Protein AF-0000000087531293 (afdb_homodimer)

Solvent-accessible surface area (backbone atoms only — not comparable to full-atom values): 13840 Å² total; per-residue (Å²): 130,78,80,76,80,59,85,92,47,65,63,29,56,52,52,38,48,52,53,49,47,32,32,66,72,58,77,41,46,69,69,36,73,48,82,45,60,64,55,49,24,67,72,68,70,46,60,60,69,43,44,45,51,18,54,47,51,34,36,75,68,48,36,29,43,77,42,90,98,74,47,40,25,29,23,82,63,24,48,59,51,50,51,48,52,51,48,52,49,42,44,55,59,40,48,43,49,40,52,54,52,28,56,77,70,70,50,50,72,68,53,50,54,52,48,53,53,52,51,51,56,56,68,74,96,130,78,79,76,78,59,86,93,47,63,61,31,56,52,51,39,48,52,53,50,49,32,32,67,70,58,77,39,45,68,70,36,75,48,82,44,59,66,55,48,25,68,72,68,69,45,61,59,70,43,43,44,51,18,54,48,51,34,35,75,66,48,37,27,41,76,43,90,97,73,46,39,26,29,22,83,62,24,50,60,52,51,53,49,52,51,49,50,49,44,44,55,59,41,48,44,48,39,52,52,52,28,57,76,70,68,51,50,72,69,54,49,53,51,48,53,52,53,50,52,56,56,66,75,97

Nearest PDB structures (foldseek):
  2du9-assembly1_A  TM=9.333E-01  e=1.479E-11  Corynebacterium glutamicum ATCC 13032
  2ek5-assembly4_C  TM=8.519E-01  e=5.014E-11  Corynebacterium glutamicum ATCC 13032
  2ek5-assembly4_C-3  TM=8.519E-01  e=5.014E-11  Corynebacterium glutamicum ATCC 13032
  3tqn-assembly2_B  TM=8.592E-01  e=2.527E-09  Coxiella burnetii
  2ek5-assembly1_B  TM=7.870E-01  e=5.124E-09  Corynebacterium glutamicum ATCC 13032

Sequence (250 aa):
MRPTLDESKPIFQQITKMIEDDIVNGELKEGEQAPSSTQLVAYYKINPSTVLKGMNQLVDDQILYKKRGVGMFVADGARGKLLEARRQTFMEEYIGSMLQEAGRLGISTDDIYKMMEEMKRRGERMRPTLDESKPIFQQITKMIEDDIVNGELKEGEQAPSSTQLVAYYKINPSTVLKGMNQLVDDQILYKKRGVGMFVADGARGKLLEARRQTFMEEYIGSMLQEAGRLGISTDDIYKMMEEMKRRGER

Structure (mmCIF, N/CA/C/O backbone):
data_AF-0000000087531293-model_v1
#
loop_
_entity.id
_entity.type
_entity.pdbx_description
1 polymer 'GntR family transcriptional regulator'
#
loop_
_atom_site.group_PDB
_atom_site.id
_atom_site.type_symbol
_atom_site.label_atom_id
_atom_site.label_alt_id
_atom_site.label_comp_id
_atom_site.label_asym_id
_atom_site.label_entity_id
_atom_site.label_seq_id
_atom_site.pdbx_PDB_ins_code
_atom_site.Cartn_x
_atom_site.Cartn_y
_atom_site.Cartn_z
_atom_site.occupancy
_atom_site.B_iso_or_equiv
_atom_site.auth_seq_id
_atom_site.auth_comp_id
_atom_site.auth_asym_id
_atom_site.auth_atom_id
_atom_site.pdbx_PDB_model_num
ATOM 1 N N . MET A 1 1 ? 17.891 -25.234 -0.125 1 35.84 1 MET A N 1
ATOM 2 C CA . MET A 1 1 ? 17.344 -25 1.213 1 35.84 1 MET A CA 1
ATOM 3 C C . MET A 1 1 ? 15.828 -24.953 1.185 1 35.84 1 MET A C 1
ATOM 5 O O . MET A 1 1 ? 15.234 -24.391 0.258 1 35.84 1 MET A O 1
ATOM 9 N N . ARG A 1 2 ? 15.117 -25.906 1.905 1 50.38 2 ARG A N 1
ATOM 10 C CA . ARG A 1 2 ? 13.664 -26.078 1.9 1 50.38 2 ARG A CA 1
ATOM 11 C C . ARG A 1 2 ? 12.953 -24.781 2.266 1 50.38 2 ARG A C 1
ATOM 13 O O . ARG A 1 2 ? 13.375 -24.078 3.184 1 50.38 2 ARG A O 1
ATOM 20 N N . PRO A 1 3 ? 12.148 -24.25 1.436 1 60.81 3 PRO A N 1
ATOM 21 C CA . PRO A 1 3 ? 11.586 -22.984 1.873 1 60.81 3 PRO A CA 1
ATOM 22 C C . PRO A 1 3 ? 10.945 -23.062 3.256 1 60.81 3 PRO A C 1
ATOM 24 O O . PRO A 1 3 ? 10.289 -24.047 3.58 1 60.81 3 PRO A O 1
ATOM 27 N N . THR A 1 4 ? 11.539 -22.484 4.133 1 66.75 4 THR A N 1
ATOM 28 C CA . THR A 1 4 ? 10.992 -22.391 5.48 1 66.75 4 THR A CA 1
ATOM 29 C C . THR A 1 4 ? 9.594 -21.766 5.453 1 66.75 4 THR A C 1
ATOM 31 O O . THR A 1 4 ? 9.375 -20.75 4.797 1 66.75 4 THR A O 1
ATOM 34 N N . LEU A 1 5 ? 8.609 -22.656 5.836 1 74.5 5 LEU A N 1
ATOM 35 C CA . LEU A 1 5 ? 7.211 -22.234 5.867 1 74.5 5 LEU A CA 1
ATOM 36 C C . LEU A 1 5 ? 6.988 -21.141 6.91 1 74.5 5 LEU A C 1
ATOM 38 O O . LEU A 1 5 ? 7.645 -21.141 7.953 1 74.5 5 LEU A O 1
ATOM 42 N N . ASP A 1 6 ? 6.352 -20.188 6.551 1 75.81 6 ASP A N 1
ATOM 43 C CA . ASP A 1 6 ? 5.984 -19.062 7.402 1 75.81 6 ASP A CA 1
ATOM 44 C C . ASP A 1 6 ? 4.855 -19.438 8.359 1 75.81 6 ASP A C 1
ATOM 46 O O . ASP A 1 6 ? 3.75 -19.766 7.926 1 75.81 6 ASP A O 1
ATOM 50 N N . GLU A 1 7 ? 5.039 -19.438 9.516 1 76.62 7 GLU A N 1
ATOM 51 C CA . GLU A 1 7 ? 4.09 -19.859 10.547 1 76.62 7 GLU A CA 1
ATOM 52 C C . GLU A 1 7 ? 2.9 -18.906 10.625 1 76.62 7 GLU A C 1
ATOM 54 O O . GLU A 1 7 ? 1.861 -19.25 11.195 1 76.62 7 GLU A O 1
ATOM 59 N N . SER A 1 8 ? 2.998 -17.734 10.125 1 85.38 8 SER A N 1
ATOM 60 C CA . SER A 1 8 ? 1.931 -16.75 10.242 1 85.38 8 SER A CA 1
ATOM 61 C C . SER A 1 8 ? 0.854 -16.969 9.188 1 85.38 8 SER A C 1
ATOM 63 O O . SER A 1 8 ? -0.194 -16.328 9.219 1 85.38 8 SER A O 1
ATOM 65 N N . LYS A 1 9 ? 1.006 -18.016 8.305 1 88.44 9 LYS A N 1
ATOM 66 C CA . LYS A 1 9 ? 0.053 -18.312 7.234 1 88.44 9 LYS A CA 1
ATOM 67 C C . LYS A 1 9 ? -0.333 -19.781 7.23 1 88.44 9 LYS A C 1
ATOM 69 O O . LYS A 1 9 ? 0.482 -20.641 7.57 1 88.44 9 LYS A O 1
ATOM 74 N N . PRO A 1 10 ? -1.529 -20.016 6.848 1 93.75 10 PRO A N 1
ATOM 75 C CA . PRO A 1 10 ? -1.914 -21.422 6.73 1 93.75 10 PRO A CA 1
ATOM 76 C C . PRO A 1 10 ? -1.003 -22.203 5.789 1 93.75 10 PRO A C 1
ATOM 78 O O . PRO A 1 10 ? -0.673 -21.719 4.699 1 93.75 10 PRO A O 1
ATOM 81 N N . ILE A 1 11 ? -0.657 -23.266 6.195 1 92.56 11 ILE A N 1
ATOM 82 C CA . ILE A 1 11 ? 0.335 -24.078 5.496 1 92.56 11 ILE A CA 1
ATOM 83 C C . ILE A 1 11 ? -0.187 -24.453 4.113 1 92.56 11 ILE A C 1
ATOM 85 O O . ILE A 1 11 ? 0.57 -24.453 3.139 1 92.56 11 ILE A O 1
ATOM 89 N N . PHE A 1 12 ? -1.48 -24.828 4.02 1 95.06 12 PHE A N 1
ATOM 90 C CA . PHE A 1 12 ? -2.01 -25.219 2.721 1 95.06 12 PHE A CA 1
ATOM 91 C C . PHE A 1 12 ? -1.896 -24.078 1.718 1 95.06 12 PHE A C 1
ATOM 93 O O . PHE A 1 12 ? -1.694 -24.312 0.524 1 95.06 12 PHE A O 1
ATOM 100 N N . GLN A 1 13 ? -1.949 -22.906 2.215 1 95.94 13 GLN A N 1
ATOM 101 C CA . GLN A 1 13 ? -1.814 -21.75 1.33 1 95.94 13 GLN A CA 1
ATOM 102 C C . GLN A 1 13 ? -0.372 -21.578 0.86 1 95.94 13 GLN A C 1
ATOM 104 O O . GLN A 1 13 ? -0.127 -21.141 -0.265 1 95.94 13 GLN A O 1
ATOM 109 N N . GLN A 1 14 ? 0.479 -21.922 1.698 1 94.5 14 GLN A N 1
ATOM 110 C CA . GLN A 1 14 ? 1.888 -21.844 1.325 1 94.5 14 GLN A CA 1
ATOM 111 C C . GLN A 1 14 ? 2.223 -22.859 0.24 1 94.5 14 GLN A C 1
ATOM 113 O O . GLN A 1 14 ? 2.99 -22.578 -0.678 1 94.5 14 GLN A O 1
ATOM 118 N N . ILE A 1 15 ? 1.603 -23.969 0.314 1 93.5 15 ILE A N 1
ATOM 119 C CA . ILE A 1 15 ? 1.782 -25.016 -0.687 1 93.5 15 ILE A CA 1
ATOM 120 C C . ILE A 1 15 ? 1.241 -24.547 -2.033 1 93.5 15 ILE A C 1
ATOM 122 O O . ILE A 1 15 ? 1.916 -24.656 -3.059 1 93.5 15 ILE A O 1
ATOM 126 N N . THR A 1 16 ? 0.006 -24 -1.954 1 96.56 16 THR A N 1
ATOM 127 C CA . THR A 1 16 ? -0.587 -23.484 -3.186 1 96.56 16 THR A CA 1
ATOM 128 C C . THR A 1 16 ? 0.299 -22.406 -3.811 1 96.56 16 THR A C 1
ATOM 130 O O . THR A 1 16 ? 0.561 -22.438 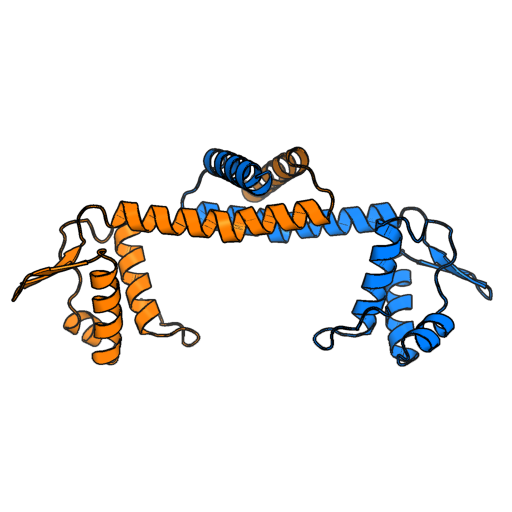-5.016 1 96.56 16 THR A O 1
ATOM 133 N N . LYS A 1 17 ? 0.792 -21.578 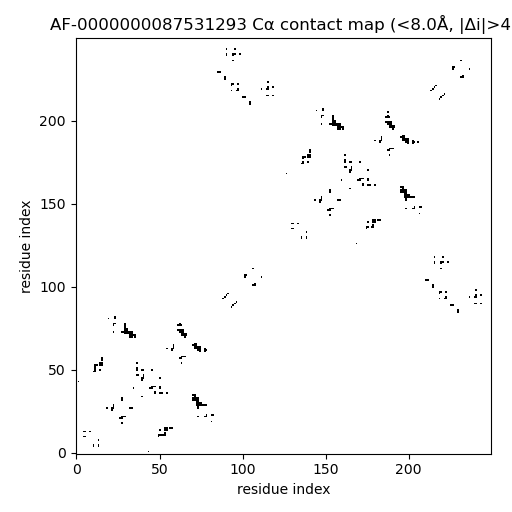-2.967 1 96.06 17 LYS A N 1
ATOM 134 C CA . LYS A 1 17 ? 1.613 -20.484 -3.459 1 96.06 17 LYS A CA 1
ATOM 135 C C . LYS A 1 17 ? 2.916 -20.984 -4.066 1 96.06 17 LYS A C 1
ATOM 137 O O . LYS A 1 17 ? 3.369 -20.484 -5.094 1 96.06 17 LYS A O 1
ATOM 142 N N . MET A 1 18 ? 3.502 -21.938 -3.475 1 94.31 18 MET A N 1
ATOM 143 C CA . MET A 1 18 ? 4.742 -22.516 -3.982 1 94.31 18 MET A CA 1
ATOM 144 C C . MET A 1 18 ? 4.543 -23.094 -5.383 1 94.31 18 MET A C 1
ATOM 146 O O . MET A 1 18 ? 5.336 -22.828 -6.285 1 94.31 18 MET A O 1
ATOM 150 N N . ILE A 1 19 ? 3.518 -23.797 -5.574 1 96.62 19 ILE A N 1
ATOM 151 C CA . ILE A 1 19 ? 3.23 -24.406 -6.863 1 96.62 19 ILE A CA 1
ATOM 152 C C . ILE A 1 19 ? 2.904 -23.328 -7.895 1 96.62 19 ILE A C 1
ATOM 154 O O . ILE A 1 19 ? 3.381 -23.375 -9.031 1 96.62 19 ILE A O 1
ATOM 158 N N . GLU A 1 20 ? 2.119 -22.375 -7.434 1 97.69 20 GLU A N 1
ATOM 159 C CA . GLU A 1 20 ? 1.807 -21.266 -8.32 1 97.69 20 GLU A CA 1
ATOM 160 C C . GLU A 1 20 ? 3.076 -20.547 -8.781 1 97.69 20 GLU A C 1
ATOM 162 O O . GLU A 1 20 ? 3.215 -20.234 -9.969 1 97.69 20 GLU A O 1
ATOM 167 N N . ASP A 1 21 ? 3.955 -20.344 -7.863 1 96.44 21 ASP A N 1
ATOM 168 C CA . ASP A 1 21 ? 5.207 -19.656 -8.18 1 96.44 21 ASP A CA 1
ATOM 169 C C . ASP A 1 21 ? 6.035 -20.469 -9.172 1 96.44 21 ASP A C 1
ATOM 171 O O . ASP A 1 21 ? 6.629 -19.906 -10.102 1 96.44 21 ASP A O 1
ATOM 175 N N . ASP A 1 22 ? 6.07 -21.734 -8.984 1 96.62 22 ASP A N 1
ATOM 176 C CA . ASP A 1 22 ? 6.805 -22.609 -9.906 1 96.62 22 ASP A CA 1
ATOM 177 C C . ASP A 1 22 ? 6.242 -22.516 -11.32 1 96.62 22 ASP A C 1
ATOM 179 O O . ASP A 1 22 ? 7 -22.516 -12.297 1 96.62 22 ASP A O 1
ATOM 183 N N . ILE A 1 23 ? 4.934 -22.406 -11.438 1 97.75 23 ILE A N 1
ATOM 184 C CA . ILE A 1 23 ? 4.277 -22.312 -12.734 1 97.75 23 ILE A CA 1
ATOM 185 C C . ILE A 1 23 ? 4.566 -20.969 -13.375 1 97.75 23 ILE A C 1
ATOM 187 O O . ILE A 1 23 ? 4.98 -20.891 -14.539 1 97.75 23 ILE A O 1
ATOM 191 N N . VAL A 1 24 ? 4.43 -19.922 -12.594 1 96.44 24 VAL A N 1
ATOM 192 C CA . VAL A 1 24 ? 4.605 -18.562 -13.102 1 96.44 24 VAL A CA 1
ATOM 193 C C . VAL A 1 24 ? 6.059 -18.359 -13.516 1 96.44 24 VAL A C 1
ATOM 195 O O . VAL A 1 24 ? 6.336 -17.719 -14.531 1 96.44 24 VAL A O 1
ATOM 198 N N . ASN A 1 25 ? 6.992 -18.953 -12.758 1 95.19 25 ASN A N 1
ATOM 199 C CA . ASN A 1 25 ? 8.414 -18.766 -13 1 95.19 25 ASN A CA 1
ATOM 200 C C . ASN A 1 25 ? 8.922 -19.719 -14.094 1 95.19 25 ASN A C 1
ATOM 202 O O . ASN A 1 25 ? 10.094 -19.641 -14.484 1 95.19 25 ASN A O 1
ATOM 206 N N . GLY A 1 26 ? 8.055 -20.531 -14.516 1 95.31 26 GLY A N 1
ATOM 207 C CA . GLY A 1 26 ? 8.414 -21.406 -15.617 1 95.31 26 GLY A CA 1
ATOM 208 C C . GLY A 1 26 ? 9.125 -22.672 -15.172 1 95.31 26 GLY A C 1
ATOM 209 O O . GLY A 1 26 ? 9.602 -23.453 -16 1 95.31 26 GLY A O 1
ATOM 210 N N . GLU A 1 27 ? 9.281 -22.906 -13.898 1 96.5 27 GLU A N 1
ATOM 211 C CA . GLU A 1 27 ? 9.891 -24.109 -13.359 1 96.5 27 GLU A CA 1
ATOM 212 C C . GLU A 1 27 ? 8.969 -25.312 -13.523 1 96.5 27 GLU A C 1
ATOM 214 O O . GLU A 1 27 ? 9.438 -26.453 -13.594 1 96.5 27 GLU A O 1
ATOM 219 N N . LEU A 1 28 ? 7.73 -25.109 -13.531 1 97.69 28 LEU A N 1
ATOM 220 C CA . LEU A 1 28 ? 6.68 -26.078 -13.82 1 97.69 28 LEU A CA 1
ATOM 221 C C . LEU A 1 28 ? 5.816 -25.625 -14.984 1 97.69 28 LEU A C 1
ATOM 223 O O . LEU A 1 28 ? 5.062 -24.656 -14.867 1 97.69 28 LEU A O 1
ATOM 227 N N . LYS A 1 29 ? 5.879 -26.344 -16.047 1 98.19 29 LYS A N 1
ATOM 228 C CA . LYS A 1 29 ? 5.227 -25.891 -17.266 1 98.19 29 LYS A CA 1
ATOM 229 C C . LYS A 1 29 ? 3.852 -26.531 -17.438 1 98.19 29 LYS A C 1
ATOM 231 O O . LYS A 1 29 ? 3.582 -27.594 -16.844 1 98.19 29 LYS A O 1
ATOM 236 N N . GLU A 1 30 ? 3.029 -25.844 -18.203 1 98.12 30 GLU A N 1
ATOM 237 C CA . GLU A 1 30 ? 1.729 -26.422 -18.531 1 98.12 30 GLU A CA 1
ATOM 238 C C . GLU A 1 30 ? 1.878 -27.812 -19.141 1 98.12 30 GLU A C 1
ATOM 240 O O . GLU A 1 30 ? 2.777 -28.047 -19.953 1 98.12 30 GLU A O 1
ATOM 245 N N . GLY A 1 31 ? 1.065 -28.703 -18.688 1 97.69 31 GLY A N 1
ATOM 246 C CA . GLY A 1 31 ? 1.116 -30.078 -19.156 1 97.69 31 GLY A CA 1
ATOM 247 C C . GLY A 1 31 ? 2.07 -30.953 -18.375 1 97.69 31 GLY A C 1
ATOM 248 O O . GLY A 1 31 ? 2.02 -32.188 -18.469 1 97.69 31 GLY A O 1
ATOM 249 N N . GLU A 1 32 ? 2.992 -30.375 -17.562 1 98 32 GLU A N 1
ATOM 250 C CA . GLU A 1 32 ? 3.959 -31.125 -16.781 1 98 32 GLU A CA 1
ATOM 251 C C . GLU A 1 32 ? 3.326 -31.672 -15.5 1 98 32 GLU A C 1
ATOM 253 O O . GLU A 1 32 ? 2.379 -31.078 -14.977 1 98 32 GLU A O 1
ATOM 258 N N . GLN A 1 33 ? 3.924 -32.75 -15.07 1 97.5 33 GLN A N 1
ATOM 259 C CA . GLN A 1 33 ? 3.439 -33.344 -13.836 1 97.5 33 GLN A CA 1
ATOM 260 C C . GLN A 1 33 ? 3.93 -32.594 -12.617 1 97.5 33 GLN A C 1
ATOM 262 O O . GLN A 1 33 ? 5.125 -32.312 -12.484 1 97.5 33 GLN A O 1
ATOM 267 N N . ALA A 1 34 ? 3.043 -32.219 -11.766 1 97.12 34 ALA A N 1
ATOM 268 C CA . ALA A 1 34 ? 3.391 -31.562 -10.492 1 97.12 34 ALA A CA 1
ATOM 269 C C . ALA A 1 34 ? 3.824 -32.594 -9.461 1 97.12 34 ALA A C 1
ATOM 271 O O . ALA A 1 34 ? 3.518 -33.781 -9.602 1 97.12 34 ALA A O 1
ATOM 272 N N . PRO A 1 35 ? 4.559 -32.094 -8.461 1 94.31 35 PRO A N 1
ATOM 273 C CA . PRO A 1 35 ? 4.859 -33.062 -7.383 1 94.31 35 PRO A CA 1
ATOM 274 C C . PRO A 1 35 ? 3.602 -33.656 -6.754 1 94.31 35 PRO A C 1
ATOM 276 O O . PRO A 1 35 ? 2.592 -32.969 -6.609 1 94.31 35 PRO A O 1
ATOM 279 N N . SER A 1 36 ? 3.691 -34.906 -6.484 1 91.25 36 SER A N 1
ATOM 280 C CA . SER A 1 36 ? 2.557 -35.531 -5.84 1 91.25 36 SER A CA 1
ATOM 281 C C . SER A 1 36 ? 2.396 -35.062 -4.398 1 91.25 36 SER A C 1
ATOM 283 O O . SER A 1 36 ? 3.33 -34.531 -3.809 1 91.25 36 SER A O 1
ATOM 285 N N . SER A 1 37 ? 1.153 -35.25 -3.832 1 91.69 37 SER A N 1
ATOM 286 C CA . SER A 1 37 ? 0.937 -34.938 -2.42 1 91.69 37 SER A CA 1
ATOM 287 C C . SER A 1 37 ? 1.924 -35.719 -1.538 1 91.69 37 SER A C 1
ATOM 289 O O . SER A 1 37 ? 2.449 -35.156 -0.569 1 91.69 37 SER A O 1
ATOM 291 N N . THR A 1 38 ? 2.254 -36.938 -1.938 1 91.12 38 THR A N 1
ATOM 292 C CA . THR A 1 38 ? 3.168 -37.781 -1.168 1 91.12 38 THR A CA 1
ATOM 293 C C . THR A 1 38 ? 4.582 -37.188 -1.191 1 91.12 38 THR A C 1
ATOM 295 O O . THR A 1 38 ? 5.262 -37.156 -0.164 1 91.12 38 THR A O 1
ATOM 298 N N . GLN A 1 39 ? 5.023 -36.781 -2.285 1 92.62 39 GLN A N 1
ATOM 299 C CA . GLN A 1 39 ? 6.344 -36.156 -2.418 1 92.62 39 GLN A CA 1
ATOM 300 C C . GLN A 1 39 ? 6.457 -34.906 -1.572 1 92.62 39 GLN A C 1
ATOM 302 O O . GLN A 1 39 ? 7.477 -34.656 -0.92 1 92.62 39 GLN A O 1
ATOM 307 N N . LEU A 1 40 ? 5.414 -34.094 -1.588 1 92.19 40 LEU A N 1
ATOM 308 C CA . LEU A 1 40 ? 5.41 -32.844 -0.837 1 92.19 40 LEU A CA 1
ATOM 309 C C . LEU A 1 40 ? 5.395 -33.125 0.664 1 92.19 40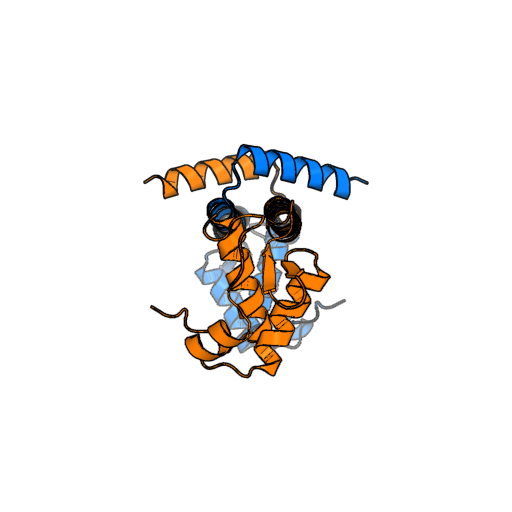 LEU A C 1
ATOM 311 O O . LEU A 1 40 ? 6.086 -32.438 1.427 1 92.19 40 LEU A O 1
ATOM 315 N N . VAL A 1 41 ? 4.594 -34.062 1.084 1 92.5 41 VAL A N 1
ATOM 316 C CA . VAL A 1 41 ? 4.539 -34.469 2.486 1 92.5 41 VAL A CA 1
ATOM 317 C C . VAL A 1 41 ? 5.926 -34.906 2.949 1 92.5 41 VAL A C 1
ATOM 319 O O . VAL A 1 41 ? 6.395 -34.5 4.012 1 92.5 41 VAL A O 1
ATOM 322 N N . ALA A 1 42 ? 6.598 -35.75 2.094 1 91.81 42 ALA A N 1
ATOM 323 C CA . ALA A 1 42 ? 7.914 -36.281 2.424 1 91.81 42 ALA A CA 1
ATOM 324 C C . ALA A 1 42 ? 8.961 -35.188 2.461 1 91.81 42 ALA A C 1
ATOM 326 O O . ALA A 1 42 ? 9.82 -35.156 3.352 1 91.81 42 ALA A O 1
ATOM 327 N N . TYR A 1 43 ? 8.828 -34.312 1.631 1 88 43 TYR A N 1
ATOM 328 C CA . TYR A 1 43 ? 9.852 -33.281 1.476 1 88 43 TYR A CA 1
ATOM 329 C C . TYR A 1 43 ? 9.711 -32.219 2.547 1 88 43 TYR A C 1
ATOM 331 O O . TYR A 1 43 ? 10.703 -31.781 3.143 1 88 43 TYR A O 1
ATOM 339 N N . TYR A 1 44 ? 8.484 -31.828 2.887 1 87.12 44 TYR A N 1
ATOM 340 C CA . TYR A 1 44 ? 8.289 -30.688 3.762 1 87.12 44 TYR A CA 1
ATOM 341 C C . TYR A 1 44 ? 7.844 -31.125 5.152 1 87.12 44 TYR A C 1
ATOM 343 O O . TYR A 1 44 ? 7.754 -30.312 6.07 1 87.12 44 TYR A O 1
ATOM 351 N N . LYS A 1 45 ? 7.59 -32.469 5.207 1 89 45 LYS A N 1
ATOM 352 C CA . LYS A 1 45 ? 7.148 -33 6.484 1 89 45 LYS A CA 1
ATOM 353 C C . LYS A 1 45 ? 5.895 -32.312 6.988 1 89 45 LYS A C 1
ATOM 355 O O . LYS A 1 45 ? 5.848 -31.859 8.141 1 89 45 LYS A O 1
ATOM 360 N N . ILE A 1 46 ? 4.965 -32.25 6.125 1 89.38 46 ILE A N 1
ATOM 361 C CA . ILE A 1 46 ? 3.689 -31.594 6.395 1 89.38 46 ILE A CA 1
ATOM 362 C C . ILE A 1 46 ? 2.59 -32.656 6.527 1 89.38 46 ILE A C 1
ATOM 364 O O . ILE A 1 46 ? 2.695 -33.75 5.965 1 89.38 46 ILE A O 1
ATOM 368 N N . ASN A 1 47 ? 1.547 -32.281 7.234 1 92.94 47 ASN A N 1
ATOM 369 C CA . ASN A 1 47 ? 0.374 -33.125 7.355 1 92.94 47 ASN A CA 1
ATOM 370 C C . ASN A 1 47 ? -0.258 -33.406 5.996 1 92.94 47 ASN A C 1
ATOM 372 O O . ASN A 1 47 ? -0.539 -32.5 5.23 1 92.94 47 ASN A O 1
ATOM 376 N N . PRO A 1 48 ? -0.442 -34.719 5.668 1 95.06 48 PRO A N 1
ATOM 377 C CA . PRO A 1 48 ? -0.987 -35.062 4.355 1 95.06 48 PRO A CA 1
ATOM 378 C C . PRO A 1 48 ? -2.314 -34.375 4.062 1 95.06 48 PRO A C 1
ATOM 380 O O . PRO A 1 48 ? -2.561 -33.969 2.924 1 95.06 48 PRO A O 1
ATOM 383 N N . SER A 1 49 ? -3.119 -34.25 5.066 1 96.25 49 SER A N 1
ATOM 384 C CA . SER A 1 49 ? -4.422 -33.625 4.852 1 96.25 49 SER A CA 1
ATOM 385 C C . SER A 1 49 ? -4.273 -32.156 4.422 1 96.25 49 SER A C 1
ATOM 387 O O . SER A 1 49 ? -5.074 -31.656 3.633 1 96.25 49 SER A O 1
ATOM 389 N N . THR A 1 50 ? -3.299 -31.453 4.965 1 95.31 50 THR A N 1
ATOM 390 C CA . THR A 1 50 ? -3.025 -30.062 4.637 1 95.31 50 THR A CA 1
ATOM 391 C C . THR A 1 50 ? -2.514 -29.938 3.205 1 95.31 50 THR A C 1
ATOM 393 O O . THR A 1 50 ? -2.922 -29.031 2.475 1 95.31 50 THR A O 1
ATOM 396 N N . VAL A 1 51 ? -1.65 -30.891 2.879 1 95.19 51 VAL A N 1
ATOM 397 C CA . VAL A 1 51 ? -1.109 -30.891 1.524 1 95.19 51 VAL A CA 1
ATOM 398 C C . VAL A 1 51 ? -2.232 -31.141 0.519 1 95.19 51 VAL A C 1
ATOM 400 O O . VAL A 1 51 ? -2.338 -30.422 -0.486 1 95.19 51 VAL A O 1
ATOM 403 N N . LEU A 1 52 ? -3.039 -32.062 0.833 1 95.31 52 LEU A N 1
ATOM 404 C CA . LEU A 1 52 ? -4.156 -32.406 -0.041 1 95.31 52 LEU A CA 1
ATOM 405 C C . LEU A 1 52 ? -5.098 -31.219 -0.213 1 95.31 52 LEU A C 1
ATOM 407 O O . LEU A 1 52 ? -5.602 -30.984 -1.312 1 95.31 52 LEU A O 1
ATOM 411 N N . LYS A 1 53 ? -5.332 -30.516 0.884 1 96.75 53 LYS A N 1
ATOM 412 C CA . LYS A 1 53 ? -6.168 -29.312 0.815 1 96.75 53 LYS A CA 1
ATOM 413 C C . LYS A 1 53 ? -5.617 -28.328 -0.199 1 96.75 53 LYS A C 1
ATOM 415 O O . LYS A 1 53 ? -6.363 -27.781 -1.016 1 96.75 53 LYS A O 1
ATOM 420 N N . GLY A 1 54 ? -4.332 -28.078 -0.182 1 97 54 GLY A N 1
ATOM 421 C CA . GLY A 1 54 ? -3.693 -27.172 -1.124 1 97 54 GLY A CA 1
ATOM 422 C C . GLY A 1 54 ? -3.768 -27.656 -2.559 1 97 54 GLY A C 1
ATOM 423 O O . GLY A 1 54 ? -4.078 -26.891 -3.467 1 97 54 GLY A O 1
ATOM 424 N N . MET A 1 55 ? -3.525 -28.922 -2.768 1 96.5 55 MET A N 1
ATOM 425 C CA . MET A 1 55 ? -3.566 -29.516 -4.102 1 96.5 55 MET A CA 1
ATOM 426 C C . MET A 1 55 ? -4.977 -29.469 -4.68 1 96.5 55 MET A C 1
ATOM 428 O O . MET A 1 55 ? -5.16 -29.125 -5.852 1 96.5 55 MET A O 1
ATOM 432 N N . ASN A 1 56 ? -5.922 -29.734 -3.834 1 96.75 56 ASN A N 1
ATOM 433 C CA . ASN A 1 56 ? -7.316 -29.703 -4.27 1 96.75 56 ASN A CA 1
ATOM 434 C C . ASN A 1 56 ? -7.754 -28.281 -4.637 1 96.75 56 ASN A C 1
ATOM 436 O O . ASN A 1 56 ? -8.523 -28.094 -5.582 1 96.75 56 ASN A O 1
ATOM 440 N N . GLN A 1 57 ? -7.309 -27.344 -3.848 1 97.81 57 GLN A N 1
ATOM 441 C CA . GLN A 1 57 ? -7.621 -25.969 -4.176 1 97.81 57 GLN A CA 1
ATOM 442 C C . GLN A 1 57 ? -7.113 -25.594 -5.57 1 97.81 57 GLN A C 1
ATOM 444 O O . GLN A 1 57 ? -7.805 -24.922 -6.332 1 97.81 57 GLN A O 1
ATOM 449 N N . LEU A 1 58 ? -5.941 -26.031 -5.941 1 98.31 58 LEU A N 1
ATOM 450 C CA . LEU A 1 58 ? -5.355 -25.766 -7.25 1 98.31 58 LEU A CA 1
ATOM 451 C C . LEU A 1 58 ? -6.16 -26.438 -8.359 1 98.31 58 LEU A C 1
ATOM 453 O O . LEU A 1 58 ? -6.289 -25.891 -9.453 1 98.31 58 LEU A O 1
ATOM 457 N N . VAL A 1 59 ? -6.691 -27.609 -8.062 1 97.62 59 VAL A N 1
ATOM 458 C CA . VAL A 1 59 ? -7.535 -28.312 -9.016 1 97.62 59 VAL A CA 1
ATOM 459 C C . VAL A 1 59 ? -8.852 -27.562 -9.195 1 97.62 59 VAL A C 1
ATOM 461 O O . VAL A 1 59 ? -9.297 -27.328 -10.32 1 97.62 59 VAL A O 1
ATOM 464 N N . ASP A 1 60 ? -9.453 -27.125 -8.055 1 97.69 60 ASP A N 1
ATOM 465 C CA . ASP A 1 60 ? -10.703 -26.375 -8.094 1 97.69 60 ASP A CA 1
ATOM 466 C C . ASP A 1 60 ? -10.539 -25.094 -8.898 1 97.69 60 ASP A C 1
ATOM 468 O O . ASP A 1 60 ? -11.461 -24.672 -9.602 1 97.69 60 ASP A O 1
ATOM 472 N N . ASP A 1 61 ? -9.367 -24.594 -8.82 1 97.62 61 ASP A N 1
ATOM 473 C CA . ASP A 1 61 ? -9.078 -23.328 -9.5 1 97.62 61 ASP A CA 1
ATOM 474 C C . ASP A 1 61 ? -8.656 -23.578 -10.953 1 97.62 61 ASP A C 1
ATOM 476 O O . ASP A 1 61 ? -8.328 -22.625 -11.672 1 97.62 61 ASP A O 1
ATOM 480 N N . GLN A 1 62 ? -8.555 -24.781 -11.312 1 98.06 62 GLN A N 1
ATOM 481 C CA . GLN A 1 62 ? -8.219 -25.203 -12.664 1 98.06 62 GLN A CA 1
ATOM 482 C C . GLN A 1 62 ? -6.777 -24.844 -13.008 1 98.06 62 GLN A C 1
ATOM 484 O O . GLN A 1 62 ? -6.477 -24.484 -14.148 1 98.06 62 GLN A O 1
ATOM 489 N N . ILE A 1 63 ? -5.953 -24.859 -12.023 1 98.69 63 ILE A N 1
ATOM 490 C CA . ILE A 1 63 ? -4.516 -24.672 -12.18 1 98.69 63 ILE A CA 1
ATOM 491 C C . ILE A 1 63 ? -3.844 -26.031 -12.391 1 98.69 63 ILE A C 1
ATOM 493 O O . ILE A 1 63 ? -2.93 -26.156 -13.203 1 98.69 63 ILE A O 1
ATOM 497 N N . LEU A 1 64 ? -4.332 -26.969 -11.641 1 98.56 64 LEU A N 1
ATOM 498 C CA . LEU A 1 64 ? -3.959 -28.359 -11.828 1 98.56 64 LEU A CA 1
ATOM 499 C C . LEU A 1 64 ? -5.16 -29.188 -12.266 1 98.56 64 LEU A C 1
ATOM 501 O O . LEU A 1 64 ? -6.305 -28.75 -12.156 1 98.56 64 LEU A O 1
ATOM 505 N N . TYR A 1 65 ? -4.879 -30.328 -12.805 1 98.06 65 TYR A N 1
ATOM 506 C CA . TYR A 1 65 ? -5.898 -31.359 -13.023 1 98.06 65 TYR A CA 1
ATOM 507 C C . TYR A 1 65 ? -5.355 -32.75 -12.703 1 98.06 65 TYR A C 1
ATOM 509 O O . TYR A 1 65 ? -4.145 -32.969 -12.781 1 98.06 65 TYR A O 1
ATOM 517 N N . LYS A 1 66 ? -6.262 -33.562 -12.383 1 95.38 66 LYS A N 1
ATOM 518 C CA . LYS A 1 66 ? -5.887 -34.906 -11.969 1 95.38 66 LYS A CA 1
ATOM 519 C C . LYS A 1 66 ? -6.031 -35.875 -13.117 1 95.38 66 LYS A C 1
ATOM 521 O O . LYS A 1 66 ? -7.012 -35.844 -13.859 1 95.38 66 LYS A O 1
ATOM 526 N N . LYS A 1 67 ? -5.055 -36.688 -13.32 1 94.81 67 LYS A N 1
ATOM 527 C CA . LYS A 1 67 ? -5.172 -37.906 -14.148 1 94.81 67 LYS A CA 1
ATOM 528 C C . LYS A 1 67 ? -5.258 -39.156 -13.289 1 94.81 67 LYS A C 1
ATOM 530 O O . LYS A 1 67 ? -4.289 -39.531 -12.617 1 94.81 67 LYS A O 1
ATOM 535 N N . ARG A 1 68 ? -6.387 -39.75 -13.383 1 91.75 68 ARG A N 1
ATOM 536 C CA . ARG A 1 68 ? -6.668 -40.906 -12.523 1 91.75 68 ARG A CA 1
ATOM 537 C C . ARG A 1 68 ? -5.555 -41.938 -12.617 1 91.75 68 ARG A C 1
ATOM 539 O O . ARG A 1 68 ? -5.18 -42.375 -13.719 1 91.75 68 ARG A O 1
ATOM 546 N N . GLY A 1 69 ? -4.977 -42.25 -11.461 1 91.31 69 GLY A N 1
ATOM 547 C CA . GLY A 1 69 ? -3.969 -43.312 -11.359 1 91.31 69 GLY A CA 1
ATOM 548 C C . GLY A 1 69 ? -2.584 -42.844 -11.766 1 91.31 69 GLY A C 1
ATOM 549 O O . GLY A 1 69 ? -1.627 -43.594 -11.734 1 91.31 69 GLY A O 1
ATOM 550 N N . VAL A 1 70 ? -2.482 -41.594 -12.211 1 93.56 70 VAL A N 1
ATOM 551 C CA . VAL A 1 70 ? -1.192 -41.125 -12.719 1 93.56 70 VAL A CA 1
ATOM 552 C C . VAL A 1 70 ? -0.657 -40 -11.836 1 93.56 70 VAL A C 1
ATOM 554 O O . VAL A 1 70 ? 0.475 -40.094 -11.352 1 93.56 70 VAL A O 1
ATOM 557 N N . GLY A 1 71 ? -1.44 -39 -11.648 1 94.69 71 GLY A N 1
ATOM 558 C CA . GLY A 1 71 ? -0.98 -37.906 -10.812 1 94.69 71 GLY A CA 1
ATOM 559 C C . GLY A 1 71 ? -1.639 -36.562 -11.156 1 94.69 71 GLY A C 1
ATOM 560 O O . GLY A 1 71 ? -2.766 -36.531 -11.656 1 94.69 71 GLY A O 1
ATOM 561 N N . MET A 1 72 ? -1.005 -35.5 -10.641 1 96.56 72 MET A N 1
ATOM 562 C CA . MET A 1 72 ? -1.49 -34.125 -10.883 1 96.56 72 MET A CA 1
ATOM 563 C C . MET A 1 72 ? -0.655 -33.438 -11.953 1 96.56 72 MET A C 1
ATOM 565 O O . MET A 1 72 ? 0.568 -33.594 -11.984 1 96.56 72 MET A O 1
ATOM 569 N N . PHE A 1 73 ? -1.326 -32.688 -12.867 1 98.38 73 PHE A N 1
ATOM 570 C CA . PHE A 1 73 ? -0.661 -32 -13.977 1 98.38 73 PHE A CA 1
ATOM 571 C C . PHE A 1 73 ? -1.074 -30.547 -14.031 1 98.38 73 PHE A C 1
ATOM 573 O O . PHE A 1 73 ? -2.178 -30.188 -13.617 1 98.38 73 PHE A O 1
ATOM 580 N N . VAL A 1 74 ? -0.191 -29.766 -14.586 1 98.69 74 VAL A N 1
ATOM 581 C CA . VAL A 1 74 ? -0.509 -28.344 -14.766 1 98.69 74 VAL A CA 1
ATOM 582 C C . VAL A 1 74 ? -1.481 -28.172 -15.93 1 98.69 74 VAL A C 1
ATOM 584 O O . VAL A 1 74 ? -1.253 -28.703 -17.016 1 98.69 74 VAL A O 1
ATOM 587 N N . ALA A 1 75 ? -2.578 -27.406 -15.703 1 98.62 75 ALA A N 1
ATOM 588 C CA . ALA A 1 75 ? -3.623 -27.219 -16.703 1 98.62 75 ALA A CA 1
ATOM 589 C C . ALA A 1 75 ? -3.154 -26.281 -17.812 1 98.62 75 ALA A C 1
ATOM 591 O O . ALA A 1 75 ? -2.322 -25.406 -17.578 1 98.62 75 ALA A O 1
ATOM 592 N N . ASP A 1 76 ? -3.705 -26.516 -19.016 1 98.12 76 ASP A N 1
ATOM 593 C CA . ASP A 1 76 ? -3.492 -25.562 -20.094 1 98.12 76 ASP A CA 1
ATOM 594 C C . ASP A 1 76 ? -4.039 -24.188 -19.719 1 98.12 76 ASP A C 1
ATOM 596 O O . ASP A 1 76 ? -5.156 -24.078 -19.203 1 98.12 76 ASP A O 1
ATOM 600 N N . GLY A 1 77 ? -3.199 -23.141 -19.922 1 98 77 GLY A N 1
ATOM 601 C CA . GLY A 1 77 ? -3.637 -21.797 -19.625 1 98 77 GLY A CA 1
ATOM 602 C C . GLY A 1 77 ? -3.426 -21.406 -18.172 1 98 77 GLY A C 1
ATOM 603 O O . GLY A 1 77 ? -3.707 -20.266 -17.781 1 98 77 GLY A O 1
ATOM 604 N N . ALA A 1 78 ? -2.949 -22.281 -17.344 1 98.5 78 ALA A N 1
ATOM 605 C CA . ALA A 1 78 ? -2.77 -22.031 -15.914 1 98.5 78 ALA A CA 1
ATOM 606 C C . ALA A 1 78 ? -1.852 -20.844 -15.68 1 98.5 78 ALA A C 1
ATOM 608 O O . ALA A 1 78 ? -2.146 -19.984 -14.844 1 98.5 78 ALA A O 1
ATOM 609 N N . ARG A 1 79 ? -0.773 -20.797 -16.391 1 97.56 79 ARG A N 1
ATOM 610 C CA . ARG A 1 79 ? 0.179 -19.703 -16.203 1 97.56 79 ARG A CA 1
ATOM 611 C C . ARG A 1 79 ? -0.472 -18.359 -16.484 1 97.56 79 ARG A C 1
ATOM 613 O O . ARG A 1 79 ? -0.331 -17.422 -15.695 1 97.56 79 ARG A O 1
ATOM 620 N N . GLY A 1 80 ? -1.171 -18.297 -17.641 1 96.25 80 GLY A N 1
ATOM 621 C CA . GLY A 1 80 ? -1.876 -17.062 -17.969 1 96.25 80 GLY A CA 1
ATOM 622 C C . GLY A 1 80 ? -2.906 -16.656 -16.938 1 96.25 80 GLY A C 1
ATOM 623 O O . GLY A 1 80 ? -3.02 -15.484 -16.594 1 96.25 80 GLY A O 1
ATOM 624 N N . LYS A 1 81 ? -3.609 -17.594 -16.469 1 97.88 81 LYS A N 1
ATOM 625 C CA . LYS A 1 81 ? -4.613 -17.359 -15.438 1 97.88 81 LYS A CA 1
ATOM 626 C C . LYS A 1 81 ? -3.973 -16.812 -14.164 1 97.88 81 LYS A C 1
ATOM 628 O O . LYS A 1 81 ? -4.477 -15.852 -13.57 1 97.88 81 LYS A O 1
ATOM 633 N N . LEU A 1 82 ? -2.89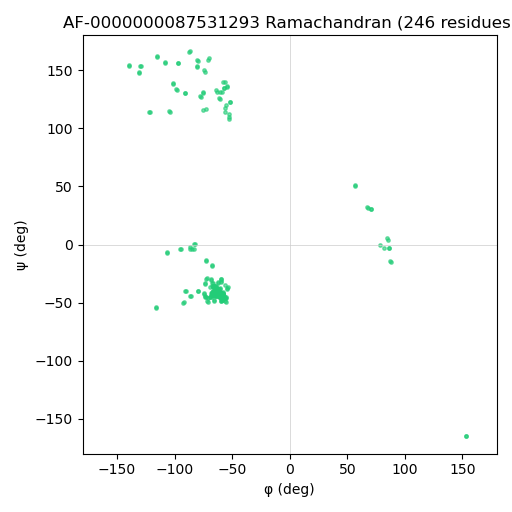5 -17.359 -13.773 1 97.44 82 LEU A N 1
ATOM 634 C CA . LEU A 1 82 ? -2.184 -16.938 -12.57 1 97.44 82 LEU A CA 1
ATOM 635 C C . LEU A 1 82 ? -1.616 -15.531 -12.742 1 97.44 82 LEU A C 1
ATOM 637 O O . LEU A 1 82 ? -1.71 -14.703 -11.828 1 97.44 82 LEU A O 1
ATOM 641 N N . LEU A 1 83 ? -1.054 -15.25 -13.859 1 95.38 83 LEU A N 1
ATOM 642 C CA . LEU A 1 83 ? -0.497 -13.93 -14.133 1 95.38 83 LEU A CA 1
ATOM 643 C C . LEU A 1 83 ? -1.592 -12.867 -14.133 1 95.38 83 LEU A C 1
ATOM 645 O O . LEU A 1 83 ? -1.402 -11.773 -13.602 1 95.38 83 LEU A O 1
ATOM 649 N N . GLU A 1 84 ? -2.688 -13.289 -14.711 1 95.12 84 GLU A N 1
ATOM 650 C CA . GLU A 1 84 ? -3.811 -12.352 -14.734 1 95.12 84 GLU A CA 1
ATOM 651 C C . GLU A 1 84 ? -4.336 -12.078 -13.328 1 95.12 84 GLU A C 1
ATOM 653 O O . GLU A 1 84 ? -4.664 -10.945 -12.992 1 95.12 84 GLU A O 1
ATOM 658 N N . ALA A 1 85 ? -4.445 -13.086 -12.609 1 96.12 85 ALA A N 1
ATOM 659 C CA . ALA A 1 85 ? -4.898 -12.922 -11.234 1 96.12 85 ALA A CA 1
ATOM 660 C C . ALA A 1 85 ? -3.951 -12.023 -10.445 1 96.12 85 ALA A C 1
ATOM 662 O O . ALA A 1 85 ? -4.395 -11.164 -9.68 1 96.12 85 ALA A O 1
ATOM 663 N N . ARG A 1 86 ? -2.66 -12.18 -10.609 1 95 86 ARG A N 1
ATOM 664 C CA . ARG A 1 86 ? -1.66 -11.359 -9.938 1 95 86 ARG A CA 1
ATOM 665 C C . ARG A 1 86 ? -1.747 -9.906 -10.391 1 95 86 ARG A C 1
ATOM 667 O O . ARG A 1 86 ? -1.613 -8.984 -9.578 1 95 86 ARG A O 1
ATOM 674 N N . ARG A 1 87 ? -1.964 -9.75 -11.633 1 94.44 87 ARG A N 1
ATOM 675 C CA . ARG A 1 87 ? -2.107 -8.406 -12.188 1 94.44 87 ARG A CA 1
ATOM 676 C C . ARG A 1 87 ? -3.334 -7.703 -11.609 1 94.44 87 ARG A C 1
ATOM 678 O O . ARG A 1 87 ? -3.275 -6.523 -11.266 1 94.44 87 ARG A O 1
ATOM 685 N N . GLN A 1 88 ? -4.387 -8.422 -11.539 1 95.06 88 GLN A N 1
ATOM 686 C CA . GLN A 1 88 ? -5.617 -7.855 -10.992 1 95.06 88 GLN A CA 1
ATOM 687 C C . GLN A 1 88 ? -5.449 -7.473 -9.531 1 95.06 88 GLN A C 1
ATOM 689 O O . GLN A 1 88 ? -5.898 -6.406 -9.102 1 95.06 88 GLN A O 1
ATOM 694 N N . THR A 1 89 ? -4.824 -8.344 -8.836 1 96.38 89 THR A N 1
ATOM 695 C CA . THR A 1 89 ? -4.551 -8.055 -7.43 1 96.38 89 THR A CA 1
ATOM 696 C C . THR A 1 89 ? -3.65 -6.832 -7.297 1 96.38 89 THR A C 1
ATOM 698 O O . THR A 1 89 ? -3.9 -5.957 -6.461 1 96.38 89 THR A O 1
ATOM 701 N N . PHE A 1 90 ? -2.617 -6.746 -8.117 1 97.62 90 PHE A N 1
ATOM 702 C CA . PHE A 1 90 ? -1.709 -5.605 -8.133 1 97.62 90 PHE A CA 1
ATOM 703 C C . PHE A 1 90 ? -2.465 -4.316 -8.43 1 97.62 90 PHE A C 1
ATOM 705 O O . PHE A 1 90 ? -2.328 -3.33 -7.707 1 97.62 90 PHE A O 1
ATOM 712 N N . MET A 1 91 ? -3.26 -4.273 -9.375 1 96.81 91 MET A N 1
ATOM 713 C CA . MET A 1 91 ? -4.031 -3.098 -9.773 1 96.81 91 MET A CA 1
ATOM 714 C C . MET A 1 91 ? -4.926 -2.621 -8.641 1 96.81 91 MET A C 1
ATOM 716 O O . MET A 1 91 ? -4.918 -1.44 -8.289 1 96.81 91 MET A O 1
ATOM 720 N N . GLU A 1 92 ? -5.613 -3.531 -8.039 1 95.81 92 GLU A N 1
ATOM 721 C CA . GLU A 1 92 ? -6.59 -3.162 -7.02 1 95.81 92 GLU A CA 1
ATOM 722 C C . GLU A 1 92 ? -5.902 -2.758 -5.719 1 95.81 92 GLU A C 1
ATOM 724 O O . GLU A 1 92 ? -6.25 -1.74 -5.117 1 95.81 92 GLU A O 1
ATOM 729 N N . GLU A 1 93 ? -4.941 -3.465 -5.383 1 96.94 93 GLU A N 1
ATOM 730 C CA . GLU A 1 93 ? -4.352 -3.268 -4.062 1 96.94 93 GLU A CA 1
ATOM 731 C C . GLU A 1 93 ? -3.291 -2.172 -4.09 1 96.94 93 GLU A C 1
ATOM 733 O O . GLU A 1 93 ? -3.25 -1.314 -3.205 1 96.94 93 GLU A O 1
ATOM 738 N N . TYR A 1 94 ? -2.463 -2.232 -5.105 1 97.5 94 TYR A N 1
ATOM 739 C CA . TYR A 1 94 ? -1.341 -1.302 -5.113 1 97.5 94 TYR A CA 1
ATOM 740 C C . TYR A 1 94 ? -1.696 -0.024 -5.863 1 97.5 94 TYR A C 1
ATOM 742 O O . TYR A 1 94 ? -1.533 1.079 -5.336 1 97.5 94 TYR A O 1
ATOM 750 N N . ILE A 1 95 ? -2.225 -0.112 -7.031 1 97.44 95 ILE A N 1
ATOM 751 C CA . ILE A 1 95 ? -2.564 1.068 -7.816 1 97.44 95 ILE A CA 1
ATOM 752 C C . ILE A 1 95 ? -3.777 1.765 -7.203 1 97.44 95 ILE A C 1
ATOM 754 O O . ILE A 1 95 ? -3.779 2.986 -7.031 1 97.44 95 ILE A O 1
ATOM 758 N N . GLY A 1 96 ? -4.773 1.01 -6.918 1 96.38 96 GLY A N 1
ATOM 759 C CA . GLY A 1 96 ? -5.977 1.581 -6.332 1 96.38 96 GLY A CA 1
ATOM 760 C C . GLY A 1 96 ? -5.707 2.344 -5.047 1 96.38 96 GLY A C 1
ATOM 761 O O . GLY A 1 96 ? -6.184 3.467 -4.875 1 96.38 96 GLY A O 1
ATOM 762 N N . SER A 1 97 ? -4.961 1.69 -4.16 1 96.44 97 SER A N 1
ATOM 763 C CA . SER A 1 97 ? -4.629 2.328 -2.889 1 96.44 97 SER A CA 1
ATOM 764 C C . SER A 1 97 ? -3.789 3.582 -3.105 1 96.44 97 SER A C 1
ATOM 766 O O . SER A 1 97 ? -3.986 4.594 -2.426 1 96.44 97 SER A O 1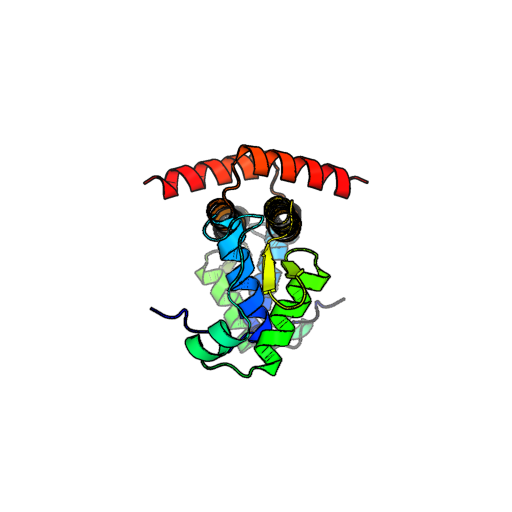
ATOM 768 N N . MET A 1 98 ? -2.854 3.486 -4.027 1 97.25 98 MET A N 1
ATOM 769 C CA . MET A 1 98 ? -1.989 4.621 -4.34 1 97.25 98 MET A CA 1
ATOM 770 C C . MET A 1 98 ? -2.801 5.785 -4.895 1 97.25 98 MET A C 1
ATOM 772 O O . MET A 1 98 ? -2.639 6.926 -4.449 1 97.25 98 MET A O 1
ATOM 776 N N . LEU A 1 99 ? -3.707 5.527 -5.754 1 96.62 99 LEU A N 1
ATOM 777 C CA . LEU A 1 99 ? -4.535 6.574 -6.352 1 96.62 99 LEU A CA 1
ATOM 778 C C . LEU A 1 99 ? -5.469 7.184 -5.312 1 96.62 99 LEU A C 1
ATOM 780 O O . LEU A 1 99 ? -5.699 8.398 -5.316 1 96.62 99 LEU A O 1
ATOM 784 N N . GLN A 1 100 ? -6.051 6.383 -4.488 1 95.31 100 GLN A N 1
ATOM 785 C CA . GLN A 1 100 ? -6.914 6.879 -3.424 1 95.31 100 GLN A CA 1
ATOM 786 C C . GLN A 1 100 ? -6.16 7.836 -2.504 1 95.31 100 GLN A C 1
ATOM 788 O O . GLN A 1 100 ? -6.656 8.914 -2.182 1 95.31 100 GLN A O 1
ATOM 793 N N . GLU A 1 101 ? -4.988 7.449 -2.096 1 95.56 101 GLU A N 1
ATOM 794 C CA . GLU A 1 101 ? -4.176 8.297 -1.221 1 95.56 101 GLU A CA 1
ATOM 795 C C . GLU A 1 101 ? -3.766 9.586 -1.925 1 95.56 101 GLU A C 1
ATOM 797 O O . GLU A 1 101 ? -3.771 10.656 -1.318 1 95.56 101 GLU A O 1
ATOM 802 N N . ALA A 1 102 ? -3.393 9.5 -3.184 1 96.69 102 ALA A N 1
ATOM 803 C CA . ALA A 1 102 ? -3.061 10.68 -3.979 1 96.69 102 ALA A CA 1
ATOM 804 C C . ALA A 1 102 ? -4.207 11.688 -3.973 1 96.69 102 ALA A C 1
ATOM 806 O O . ALA A 1 102 ? -3.984 12.891 -3.838 1 96.69 102 ALA A O 1
ATOM 807 N N . GLY A 1 103 ? -5.441 11.141 -4.168 1 93.31 103 GLY A N 1
ATOM 808 C CA . GLY A 1 103 ? -6.617 11.992 -4.113 1 93.31 103 GLY A CA 1
ATOM 809 C C . GLY A 1 103 ? -6.77 12.719 -2.787 1 93.31 103 GLY A C 1
ATOM 810 O O . GLY A 1 103 ? -7.039 13.914 -2.76 1 93.31 103 GLY A O 1
ATOM 811 N N . ARG A 1 104 ? -6.57 12.031 -1.771 1 90 104 ARG A N 1
ATOM 812 C CA . ARG A 1 104 ? -6.676 12.617 -0.439 1 90 104 ARG A CA 1
ATOM 813 C C . ARG A 1 104 ? -5.648 13.727 -0.247 1 90 104 ARG A C 1
ATOM 815 O O . ARG A 1 104 ? -5.934 14.734 0.41 1 90 104 ARG A O 1
ATOM 822 N N . LEU A 1 105 ? -4.469 13.602 -0.896 1 92.38 105 LEU A N 1
ATOM 823 C CA . LEU A 1 105 ? -3.365 14.531 -0.698 1 92.38 105 LEU A CA 1
ATOM 824 C C . LEU A 1 105 ? -3.375 15.617 -1.77 1 92.38 105 LEU A C 1
ATOM 826 O O . LEU A 1 105 ? -2.574 16.562 -1.717 1 92.38 105 LEU A O 1
ATOM 830 N N . GLY A 1 106 ? -4.316 15.461 -2.691 1 92.94 106 GLY A N 1
ATOM 831 C CA . GLY A 1 106 ? -4.348 16.422 -3.785 1 92.94 106 GLY A CA 1
ATOM 832 C C . GLY A 1 106 ? -3.188 16.266 -4.75 1 92.94 106 GLY A C 1
ATOM 833 O O . GLY A 1 106 ? -2.703 17.25 -5.316 1 92.94 106 GLY A O 1
ATOM 834 N N . ILE A 1 107 ? -2.717 15.125 -4.902 1 95.19 107 ILE A N 1
ATOM 835 C CA . ILE A 1 107 ? -1.616 14.82 -5.809 1 95.19 107 ILE A CA 1
ATOM 836 C C . ILE A 1 107 ? -2.17 14.445 -7.184 1 95.19 107 ILE A C 1
ATOM 838 O O . ILE A 1 107 ? -2.996 13.531 -7.297 1 95.19 107 ILE A O 1
ATOM 842 N N . SER A 1 108 ? -1.65 15.039 -8.211 1 95.06 108 SER A N 1
ATOM 843 C CA . SER A 1 108 ? -2.15 14.812 -9.562 1 95.06 108 SER A CA 1
ATOM 844 C C . SER A 1 108 ? -1.474 13.609 -10.211 1 95.06 108 SER A C 1
ATOM 846 O O . SER A 1 108 ? -0.436 13.148 -9.734 1 95.06 108 SER A O 1
ATOM 848 N N . THR A 1 109 ? -2.062 13.156 -11.305 1 95.25 109 THR A N 1
ATOM 849 C CA . THR A 1 109 ? -1.466 12.078 -12.086 1 95.25 109 THR A CA 1
ATOM 850 C C . THR A 1 109 ? -0.097 12.492 -12.617 1 95.25 109 THR A C 1
ATOM 852 O O . THR A 1 109 ? 0.839 11.688 -12.625 1 95.25 109 THR A O 1
ATOM 855 N N . ASP A 1 110 ? 0.007 13.719 -13.008 1 95.69 110 ASP A N 1
ATOM 856 C CA . ASP A 1 110 ? 1.289 14.234 -13.484 1 95.69 110 ASP A CA 1
ATOM 857 C C . ASP A 1 110 ? 2.342 14.188 -12.375 1 95.69 110 ASP A C 1
ATOM 859 O O . ASP A 1 110 ? 3.498 13.836 -12.625 1 95.69 110 ASP A O 1
ATOM 863 N N . ASP A 1 111 ? 1.926 14.5 -11.219 1 95.62 111 ASP A N 1
ATOM 864 C CA . ASP A 1 111 ? 2.826 14.43 -10.07 1 95.62 111 ASP A CA 1
ATOM 865 C C . ASP A 1 111 ? 3.287 13 -9.82 1 95.62 111 ASP A C 1
ATOM 867 O O . ASP A 1 111 ? 4.465 12.766 -9.531 1 95.62 111 ASP A O 1
ATOM 871 N N . ILE A 1 112 ? 2.387 12.102 -9.93 1 97.25 112 ILE A N 1
ATOM 872 C CA . ILE A 1 112 ? 2.693 10.695 -9.719 1 97.25 112 ILE A CA 1
ATOM 873 C C . ILE A 1 112 ? 3.748 10.234 -10.719 1 97.25 112 ILE A C 1
ATOM 875 O O . ILE A 1 112 ? 4.715 9.562 -10.352 1 97.25 112 ILE A O 1
ATOM 879 N N . TYR A 1 113 ? 3.547 10.625 -11.961 1 95.75 113 TYR A N 1
ATOM 880 C CA . TYR A 1 113 ? 4.5 10.234 -12.992 1 95.75 113 TYR A CA 1
ATOM 881 C C . TYR A 1 113 ? 5.891 10.766 -12.68 1 95.75 113 TYR A C 1
ATOM 883 O O . TYR A 1 113 ? 6.883 10.047 -12.812 1 95.75 113 TYR A O 1
ATOM 891 N N . LYS A 1 114 ? 5.98 11.945 -12.219 1 95.88 114 LYS A N 1
ATOM 892 C CA . LYS A 1 114 ? 7.258 12.562 -11.875 1 95.88 114 LYS A CA 1
ATOM 893 C C . LYS A 1 114 ? 7.914 11.844 -10.703 1 95.88 114 LYS A C 1
ATOM 895 O O . LYS A 1 114 ? 9.125 11.609 -10.703 1 95.88 114 LYS A O 1
ATOM 900 N N . MET A 1 115 ? 7.09 11.5 -9.773 1 96.31 115 MET A N 1
ATOM 901 C CA . MET A 1 115 ? 7.605 10.805 -8.602 1 96.31 115 MET A CA 1
ATOM 902 C C . MET A 1 115 ? 8.133 9.422 -8.984 1 96.31 115 MET A C 1
ATOM 904 O O . MET A 1 115 ? 9.156 8.977 -8.461 1 96.31 115 MET A O 1
ATOM 908 N N . MET A 1 116 ? 7.367 8.734 -9.844 1 96.81 116 MET A N 1
ATOM 909 C CA . MET A 1 116 ? 7.82 7.43 -10.312 1 96.81 116 MET A CA 1
ATOM 910 C C . MET A 1 116 ? 9.18 7.543 -11.008 1 96.81 116 MET A C 1
ATOM 912 O O . MET A 1 116 ? 10.062 6.711 -10.789 1 96.81 116 MET A O 1
ATOM 916 N N . GLU A 1 117 ? 9.344 8.586 -11.859 1 94.62 117 GLU A N 1
ATOM 917 C CA . GLU A 1 117 ? 10.609 8.82 -12.547 1 94.62 117 GLU A CA 1
ATOM 918 C C . GLU A 1 117 ? 11.734 9.109 -11.562 1 94.62 117 GLU A C 1
ATOM 920 O O . GLU A 1 117 ? 12.844 8.602 -11.719 1 94.62 117 GLU A O 1
ATOM 925 N N . GLU A 1 118 ? 11.484 9.867 -10.609 1 93.62 118 GLU A N 1
ATOM 926 C CA . GLU A 1 118 ? 12.469 10.203 -9.586 1 93.62 118 GLU A CA 1
ATOM 927 C C . GLU A 1 118 ? 12.914 8.953 -8.828 1 93.62 118 GLU A C 1
ATOM 929 O O . GLU A 1 118 ? 14.109 8.773 -8.57 1 93.62 118 GLU A O 1
ATOM 934 N N . MET A 1 119 ? 11.93 8.156 -8.484 1 93.31 119 MET A N 1
ATOM 935 C CA . MET A 1 119 ? 12.234 6.941 -7.73 1 93.31 119 MET A CA 1
ATOM 936 C C . MET A 1 119 ? 13.078 5.984 -8.562 1 93.31 119 MET A C 1
ATOM 938 O O . MET A 1 119 ? 13.984 5.336 -8.039 1 93.31 119 MET A O 1
ATOM 942 N N . LYS A 1 120 ? 12.805 5.863 -9.859 1 89.31 120 LYS A N 1
ATOM 943 C CA . LYS A 1 120 ? 13.578 4.988 -10.742 1 89.31 120 LYS A CA 1
ATOM 944 C C . LYS A 1 120 ? 15.023 5.469 -10.867 1 89.31 120 LYS A C 1
ATOM 946 O O . LYS A 1 120 ? 15.953 4.66 -10.914 1 89.31 120 LYS A O 1
ATOM 951 N N . ARG A 1 121 ? 15.219 6.73 -10.883 1 87.69 121 ARG A N 1
ATOM 952 C CA . ARG A 1 121 ? 16.547 7.316 -10.977 1 87.69 121 ARG A CA 1
ATOM 953 C C . ARG A 1 121 ? 17.359 7.031 -9.719 1 87.69 121 ARG A C 1
ATOM 955 O O . ARG A 1 121 ? 18.562 6.75 -9.797 1 87.69 121 ARG A O 1
ATOM 962 N N . ARG A 1 122 ? 16.719 6.973 -8.625 1 83.69 122 ARG A N 1
ATOM 963 C CA . ARG A 1 122 ? 17.359 6.699 -7.348 1 83.69 122 ARG A CA 1
ATOM 964 C C . ARG A 1 122 ? 17.75 5.23 -7.234 1 83.69 122 ARG A C 1
ATOM 966 O O . ARG A 1 122 ? 18.766 4.895 -6.617 1 83.69 122 ARG A O 1
ATOM 973 N N . GLY A 1 123 ? 16.812 4.398 -7.629 1 75.5 123 GLY A N 1
ATOM 974 C CA . GLY A 1 123 ? 17.094 2.969 -7.582 1 75.5 123 GLY A CA 1
ATOM 975 C C . GLY A 1 123 ? 18.141 2.527 -8.586 1 75.5 123 GLY A C 1
ATOM 976 O O . GLY A 1 123 ? 18.703 1.443 -8.461 1 75.5 123 GLY A O 1
ATOM 977 N N . GLU A 1 124 ? 18.25 3.223 -9.742 1 68.06 124 GLU A N 1
ATOM 978 C CA . GLU A 1 124 ? 19.297 2.918 -10.711 1 68.06 124 GLU A CA 1
ATOM 979 C C . GLU A 1 124 ? 20.672 3.387 -10.219 1 68.06 124 GLU A C 1
ATOM 981 O O . GLU A 1 124 ? 21.703 2.973 -10.75 1 68.06 124 GLU A O 1
ATOM 986 N N . ARG A 1 125 ? 20.75 4.23 -9.164 1 50.16 125 ARG A N 1
ATOM 987 C CA . ARG A 1 125 ? 22.047 4.59 -8.594 1 50.16 125 ARG A CA 1
ATOM 988 C C . ARG A 1 125 ? 22.453 3.609 -7.5 1 50.16 125 ARG A C 1
ATOM 990 O O . ARG A 1 125 ? 21.594 3.01 -6.848 1 50.16 125 ARG A O 1
ATOM 997 N N . MET B 1 1 ? -19.031 17.5 15.258 1 35.44 1 MET B N 1
ATOM 998 C CA . MET B 1 1 ? -18.812 16.266 16.016 1 35.44 1 MET B CA 1
ATOM 999 C C . MET B 1 1 ? -17.328 16.094 16.344 1 35.44 1 MET B C 1
ATOM 1001 O O . MET B 1 1 ? -16.469 16.391 15.523 1 35.44 1 MET B O 1
ATOM 1005 N N . ARG B 1 2 ? -16.922 16.047 17.656 1 49.75 2 ARG B N 1
ATOM 1006 C CA . ARG B 1 2 ? -15.547 16 18.156 1 49.75 2 ARG B CA 1
ATOM 1007 C C . ARG B 1 2 ? -14.781 14.82 17.562 1 49.75 2 ARG B C 1
ATOM 1009 O O . ARG B 1 2 ? -15.312 13.711 17.484 1 49.75 2 ARG B O 1
ATOM 1016 N N . PRO B 1 3 ? -13.766 15.023 16.844 1 60.38 3 PRO B N 1
ATOM 1017 C CA . PRO B 1 3 ? -13.188 13.812 16.266 1 60.38 3 PRO B CA 1
ATOM 1018 C C . PRO B 1 3 ? -12.891 12.742 17.312 1 60.38 3 PRO B C 1
ATOM 1020 O O . PRO B 1 3 ? -12.414 13.055 18.406 1 60.38 3 PRO B O 1
ATOM 1023 N N . THR B 1 4 ? -13.625 11.797 17.297 1 66.62 4 THR B N 1
ATOM 1024 C CA . THR B 1 4 ? -13.383 10.641 18.156 1 66.62 4 THR B CA 1
ATOM 1025 C C . THR B 1 4 ? -11.969 10.117 17.969 1 66.62 4 THR B C 1
ATOM 1027 O O . THR B 1 4 ? -11.508 9.938 16.844 1 66.62 4 THR B O 1
ATOM 1030 N N . LEU B 1 5 ? -11.188 10.297 19.078 1 74.25 5 LEU B N 1
ATOM 1031 C CA . LEU B 1 5 ? -9.797 9.852 19.078 1 74.25 5 LEU B CA 1
ATOM 1032 C C . LEU B 1 5 ? -9.703 8.344 18.922 1 74.25 5 LEU B C 1
ATOM 1034 O O . LEU B 1 5 ? -10.57 7.605 19.406 1 74.25 5 LEU B O 1
ATOM 1038 N N . ASP B 1 6 ? -8.922 7.938 18.078 1 75.75 6 ASP B N 1
ATOM 1039 C CA . ASP B 1 6 ? -8.641 6.535 17.812 1 75.75 6 ASP B CA 1
ATOM 1040 C C . ASP B 1 6 ? -7.797 5.914 18.922 1 75.75 6 ASP B C 1
ATOM 1042 O O . ASP B 1 6 ? -6.66 6.336 19.156 1 75.75 6 ASP B O 1
ATOM 1046 N N . GLU B 1 7 ? -8.242 5.031 19.578 1 76.5 7 GLU B N 1
ATOM 1047 C CA . GLU B 1 7 ? -7.594 4.406 20.719 1 76.5 7 GLU B CA 1
ATOM 1048 C C . GLU B 1 7 ? -6.359 3.613 20.281 1 76.5 7 GLU B C 1
ATOM 1050 O O . GLU B 1 7 ? -5.512 3.273 21.109 1 76.5 7 GLU B O 1
ATOM 1055 N N . SER B 1 8 ? -6.227 3.287 19.062 1 85.12 8 SER B N 1
ATOM 1056 C CA . SER B 1 8 ? -5.121 2.455 18.609 1 85.12 8 SER B CA 1
ATOM 1057 C C . SER B 1 8 ? -3.865 3.287 18.375 1 85.12 8 SER B C 1
ATOM 1059 O O . SER B 1 8 ? -2.791 2.74 18.125 1 85.12 8 SER B O 1
ATOM 1061 N N . LYS B 1 9 ? -3.914 4.629 18.609 1 88.5 9 LYS B N 1
ATOM 1062 C CA . LYS B 1 9 ? -2.781 5.527 18.406 1 88.5 9 LYS B CA 1
ATOM 1063 C C . LYS B 1 9 ? -2.555 6.418 19.625 1 88.5 9 LYS B C 1
ATOM 1065 O O . LYS B 1 9 ? -3.508 6.789 20.312 1 88.5 9 LYS B O 1
ATOM 1070 N N . PRO B 1 10 ? -1.331 6.738 19.828 1 93.81 10 PRO B N 1
ATOM 1071 C CA . PRO B 1 10 ? -1.075 7.672 20.922 1 93.81 10 PRO B CA 1
ATOM 1072 C C . PRO B 1 10 ? -1.833 8.992 20.766 1 93.81 10 PRO B C 1
ATOM 1074 O O . PRO B 1 10 ? -1.865 9.562 19.672 1 93.81 10 PRO B O 1
ATOM 1077 N N . ILE B 1 11 ? -2.373 9.375 21.75 1 92.62 11 ILE B N 1
ATOM 1078 C CA . ILE B 1 11 ? -3.264 10.531 21.734 1 92.62 11 ILE B CA 1
ATOM 1079 C C . ILE B 1 11 ? -2.492 11.773 21.297 1 92.62 11 ILE B C 1
ATOM 1081 O O . ILE B 1 11 ? -3.014 12.609 20.562 1 92.62 11 ILE B O 1
ATOM 1085 N N . PHE B 1 12 ? -1.251 11.945 21.828 1 95.12 12 PHE B N 1
ATOM 1086 C CA . PHE B 1 12 ? -0.492 13.141 21.469 1 95.12 12 PHE B CA 1
ATOM 1087 C C . PHE B 1 12 ? -0.269 13.203 19.953 1 95.12 12 PHE B C 1
ATOM 1089 O O . PHE B 1 12 ? -0.229 14.297 19.375 1 95.12 12 PHE B O 1
ATOM 1096 N N . GLN B 1 13 ? -0.205 12.07 19.359 1 96 13 GLN B N 1
ATOM 1097 C CA . GLN B 1 13 ? -0.027 12.039 17.906 1 96 13 GLN B CA 1
ATOM 1098 C C . GLN B 1 13 ? -1.308 12.445 17.188 1 96 13 GLN B C 1
ATOM 1100 O O . GLN B 1 13 ? -1.257 13.062 16.125 1 96 13 GLN B O 1
ATOM 1105 N N . GLN B 1 14 ? -2.346 12.102 17.766 1 94.5 14 GLN B N 1
ATOM 1106 C CA . GLN B 1 14 ? -3.625 12.5 17.188 1 94.5 14 GLN B CA 1
ATOM 1107 C C . GLN B 1 14 ? -3.818 14.008 17.25 1 94.5 14 GLN B C 1
ATOM 1109 O O . GLN B 1 14 ? -4.336 14.617 16.312 1 94.5 14 GLN B O 1
ATOM 1114 N N . ILE B 1 15 ? -3.342 14.586 18.281 1 93.5 15 ILE B N 1
ATOM 1115 C CA . ILE B 1 15 ? -3.404 16.031 18.453 1 93.5 15 ILE B CA 1
ATOM 1116 C C . ILE B 1 15 ? -2.539 16.719 17.391 1 93.5 15 ILE B C 1
ATOM 1118 O O . ILE B 1 15 ? -2.982 17.656 16.734 1 93.5 15 ILE B O 1
ATOM 1122 N N . THR B 1 16 ? -1.301 16.188 17.281 1 96.56 16 THR B N 1
ATOM 1123 C CA . THR B 1 16 ? -0.406 16.75 16.281 1 96.56 16 THR B CA 1
ATOM 1124 C C . THR B 1 16 ? -1.022 16.656 14.883 1 96.56 16 THR B C 1
ATOM 1126 O O . THR B 1 16 ? -1.021 17.625 14.133 1 96.56 16 THR B O 1
ATOM 1129 N N . LYS B 1 17 ? -1.601 15.523 14.641 1 96.06 17 LYS B N 1
ATOM 1130 C CA . LYS B 1 17 ? -2.182 15.297 13.312 1 96.06 17 LYS B CA 1
ATOM 1131 C C . LYS B 1 17 ? -3.363 16.234 13.07 1 96.06 17 LYS B C 1
ATOM 1133 O O . LYS B 1 17 ? -3.531 16.75 11.961 1 96.06 17 LYS B O 1
ATOM 1138 N N . MET B 1 18 ? -4.156 16.438 14.031 1 94.31 18 MET B N 1
ATOM 1139 C CA . MET B 1 18 ? -5.309 17.328 13.906 1 94.31 18 MET B CA 1
ATOM 1140 C C . MET B 1 18 ? -4.867 18.734 13.555 1 94.31 18 MET B C 1
ATOM 1142 O O . MET B 1 18 ? -5.422 19.359 12.641 1 94.31 18 MET B O 1
ATOM 1146 N N . ILE B 1 19 ? -3.902 19.219 14.203 1 96.69 19 ILE B N 1
ATOM 1147 C CA . ILE B 1 19 ? -3.406 20.578 13.969 1 96.69 19 ILE B CA 1
ATOM 1148 C C . ILE B 1 19 ? -2.76 20.656 12.586 1 96.69 19 ILE B C 1
ATOM 1150 O O . ILE B 1 19 ? -2.982 21.609 11.844 1 96.69 19 ILE B O 1
ATOM 1154 N N . GLU B 1 20 ? -2 19.609 12.289 1 97.69 20 GLU B N 1
ATOM 1155 C CA . GLU B 1 20 ? -1.393 19.562 10.961 1 97.69 20 GLU B CA 1
ATOM 1156 C C . GLU B 1 20 ? -2.455 19.609 9.867 1 97.69 20 GLU B C 1
ATOM 1158 O O . GLU B 1 20 ? -2.303 20.328 8.883 1 97.69 20 GLU B O 1
ATOM 1163 N N . ASP B 1 21 ? -3.484 18.859 10.07 1 96.5 21 ASP B N 1
ATOM 1164 C CA . ASP B 1 21 ? -4.562 18.812 9.086 1 96.5 21 ASP B CA 1
ATOM 1165 C C . ASP B 1 21 ? -5.234 20.172 8.938 1 96.5 21 ASP B C 1
ATOM 1167 O O . ASP B 1 21 ? -5.555 20.594 7.828 1 96.5 21 ASP B O 1
ATOM 1171 N N . ASP B 1 22 ? -5.445 20.828 10.031 1 96.62 22 ASP B N 1
ATOM 1172 C CA . ASP B 1 22 ? -6.047 22.156 10 1 96.62 22 ASP B CA 1
ATOM 1173 C C . ASP B 1 22 ? -5.188 23.141 9.195 1 96.62 22 ASP B C 1
ATOM 1175 O O . ASP B 1 22 ? -5.711 23.969 8.453 1 96.62 22 ASP B O 1
ATOM 1179 N N . ILE B 1 23 ? -3.879 23.016 9.312 1 97.75 23 ILE B N 1
ATOM 1180 C CA . ILE B 1 23 ? -2.951 23.906 8.609 1 97.75 23 ILE B CA 1
ATOM 1181 C C . ILE B 1 23 ? -2.959 23.562 7.113 1 97.75 23 ILE B C 1
ATOM 1183 O O . ILE B 1 23 ? -3.104 24.469 6.277 1 97.75 23 ILE B O 1
ATOM 1187 N N . VAL B 1 24 ? -2.898 22.297 6.832 1 96.44 24 VAL B N 1
ATOM 1188 C CA . VAL B 1 24 ? -2.822 21.844 5.441 1 96.44 24 VAL B CA 1
ATOM 1189 C C . VAL B 1 24 ? -4.121 22.188 4.719 1 96.44 24 VAL B C 1
ATOM 1191 O O . VAL B 1 24 ? -4.105 22.609 3.557 1 96.44 24 VAL B O 1
ATOM 1194 N N . ASN B 1 25 ? -5.238 22.109 5.434 1 95.19 25 ASN B N 1
ATOM 1195 C CA . ASN B 1 25 ? -6.547 22.328 4.836 1 95.19 25 ASN B CA 1
ATOM 1196 C C . ASN B 1 25 ? -6.898 23.812 4.797 1 95.19 25 ASN B C 1
ATOM 1198 O O . ASN B 1 25 ? -7.945 24.188 4.27 1 95.19 25 ASN B O 1
ATOM 1202 N N . GLY B 1 26 ? -6.051 24.547 5.348 1 95.38 26 GLY B N 1
ATOM 1203 C CA . GLY B 1 26 ? -6.246 26 5.293 1 95.38 26 GLY B CA 1
ATOM 1204 C C . GLY B 1 26 ? -7.168 26.516 6.383 1 95.38 26 GLY B C 1
ATOM 1205 O O . GLY B 1 26 ? -7.531 27.688 6.383 1 95.38 26 GLY B O 1
ATOM 1206 N N . GLU B 1 27 ? -7.602 25.703 7.289 1 96.44 27 GLU B N 1
ATOM 1207 C CA . GLU B 1 27 ? -8.438 26.109 8.414 1 96.44 27 GLU B CA 1
ATOM 1208 C C . GLU B 1 27 ? -7.629 26.891 9.445 1 96.44 27 GLU B C 1
ATOM 1210 O O . GLU B 1 27 ? -8.18 27.719 10.18 1 96.44 27 GLU B O 1
ATOM 1215 N N . LEU B 1 28 ? -6.41 26.625 9.547 1 97.69 28 LEU B N 1
ATOM 1216 C CA . LEU B 1 28 ? -5.426 27.344 10.352 1 97.69 28 LEU B CA 1
ATOM 1217 C C . LEU B 1 28 ? -4.289 27.875 9.477 1 97.69 28 LEU B C 1
ATOM 1219 O O . LEU B 1 28 ? -3.482 27.094 8.969 1 97.69 28 LEU B O 1
ATOM 1223 N N . LYS B 1 29 ? -4.191 29.156 9.383 1 98.19 29 LYS B N 1
ATOM 1224 C CA . LYS B 1 29 ? -3.244 29.75 8.445 1 98.19 29 LYS B CA 1
ATOM 1225 C C . LYS B 1 29 ? -1.942 30.141 9.141 1 98.19 29 LYS B C 1
ATOM 1227 O O . LYS B 1 29 ? -1.916 30.312 10.367 1 98.19 29 LYS B O 1
ATOM 1232 N N . GLU B 1 30 ? -0.917 30.203 8.32 1 98.12 30 GLU B N 1
ATOM 1233 C CA . GLU B 1 30 ? 0.358 30.672 8.852 1 98.12 30 GLU B CA 1
ATOM 1234 C C . GLU B 1 30 ? 0.203 32.031 9.523 1 98.12 30 GLU B C 1
ATOM 1236 O O . GLU B 1 30 ? -0.522 32.906 9.031 1 98.12 30 GLU B O 1
ATOM 1241 N N . GLY B 1 31 ? 0.812 32.156 10.664 1 97.69 31 GLY B N 1
ATOM 1242 C CA . GLY B 1 31 ? 0.727 33.375 11.43 1 97.69 31 GLY B CA 1
ATOM 1243 C C . GLY B 1 31 ? -0.465 33.438 12.367 1 97.69 31 GLY B C 1
ATOM 1244 O O . GLY B 1 31 ? -0.522 34.281 13.266 1 97.69 31 GLY B O 1
ATOM 1245 N N . GLU B 1 32 ? -1.471 32.531 12.203 1 98 32 GLU B N 1
ATOM 1246 C CA . GLU B 1 32 ? -2.658 32.5 13.047 1 98 32 GLU B CA 1
ATOM 1247 C C . GLU B 1 32 ? -2.377 31.797 14.367 1 98 32 GLU B C 1
ATOM 1249 O O . GLU B 1 32 ? -1.512 30.922 14.43 1 98 32 GLU B O 1
ATOM 1254 N N . GLN B 1 33 ? -3.158 32.219 15.32 1 97.56 33 GLN B N 1
ATOM 1255 C CA . GLN B 1 33 ? -3.014 31.609 16.641 1 97.56 33 GLN B CA 1
ATOM 1256 C C . GLN B 1 33 ? -3.678 30.234 16.672 1 97.56 33 GLN B C 1
ATOM 1258 O O . GLN B 1 33 ? -4.836 30.078 16.281 1 97.56 33 GLN B O 1
ATOM 1263 N N . ALA B 1 34 ? -2.961 29.234 17.078 1 97.19 34 ALA B N 1
ATOM 1264 C CA . ALA B 1 34 ? -3.508 27.891 17.281 1 97.19 34 ALA B CA 1
ATOM 1265 C C . ALA B 1 34 ? -4.258 27.781 18.609 1 97.19 34 ALA B C 1
ATOM 1267 O O . ALA B 1 34 ? -4.047 28.609 19.516 1 97.19 34 ALA B O 1
ATOM 1268 N N . PRO B 1 35 ? -5.141 26.781 18.656 1 94.31 35 PRO B N 1
ATOM 1269 C CA . PRO B 1 35 ? -5.758 26.578 19.969 1 94.31 35 PRO B CA 1
ATOM 1270 C C . PRO B 1 35 ? -4.73 26.344 21.078 1 94.31 35 PRO B C 1
ATOM 1272 O O . PRO B 1 35 ? -3.711 25.688 20.844 1 94.31 35 PRO B O 1
ATOM 1275 N N . SER B 1 36 ? -5.004 26.922 22.188 1 91.31 36 SER B N 1
ATOM 1276 C CA . SER B 1 36 ? -4.105 26.719 23.312 1 91.31 36 SER B CA 1
ATOM 1277 C C . SER B 1 36 ? -4.215 25.281 23.859 1 91.31 36 SER B C 1
ATOM 1279 O O . SER B 1 36 ? -5.191 24.594 23.578 1 91.31 36 SER B O 1
ATOM 1281 N N . SER B 1 37 ? -3.152 24.812 24.594 1 91.81 37 SER B N 1
ATOM 1282 C CA . SER B 1 37 ? -3.219 23.516 25.266 1 91.81 37 SER B CA 1
ATOM 1283 C C . SER B 1 37 ? -4.445 23.422 26.172 1 91.81 37 SER B C 1
ATOM 1285 O O . SER B 1 37 ? -5.109 22.391 26.203 1 91.81 37 SER B O 1
ATOM 1287 N N . THR B 1 38 ? -4.797 24.547 26.812 1 91.25 38 THR B N 1
ATOM 1288 C CA . THR B 1 38 ? -5.938 24.578 27.719 1 91.25 38 THR B CA 1
ATOM 1289 C C . THR B 1 38 ? -7.242 24.375 26.953 1 91.25 38 THR B C 1
ATOM 1291 O O . THR B 1 38 ? -8.125 23.641 27.406 1 91.25 38 THR B O 1
ATOM 1294 N N . GLN B 1 39 ? -7.395 25 25.859 1 92.81 39 GLN B N 1
ATOM 1295 C CA . GLN B 1 39 ? -8.586 24.859 25.031 1 92.81 39 GLN B CA 1
ATOM 1296 C C . GLN B 1 39 ? -8.75 23.438 24.547 1 92.81 39 GLN B C 1
ATOM 1298 O O . GLN B 1 39 ? -9.859 22.891 24.531 1 92.81 39 GLN B O 1
ATOM 1303 N N . LEU B 1 40 ? -7.652 22.828 24.141 1 92.25 40 LEU B N 1
ATOM 1304 C CA . LEU B 1 40 ? -7.688 21.469 23.641 1 92.25 40 LEU B CA 1
ATOM 1305 C C . LEU B 1 40 ? -8.031 20.484 24.734 1 92.25 40 LEU B C 1
ATOM 1307 O O . LEU B 1 40 ? -8.797 19.547 24.531 1 92.25 40 LEU B O 1
ATOM 1311 N N . VAL B 1 41 ? -7.418 20.672 25.906 1 92.56 41 VAL B N 1
ATOM 1312 C CA . VAL B 1 41 ? -7.711 19.844 27.062 1 92.56 41 VAL B CA 1
ATOM 1313 C C . VAL B 1 41 ? -9.203 19.906 27.391 1 92.56 41 VAL B C 1
ATOM 1315 O O . VAL B 1 41 ? -9.844 18.875 27.609 1 92.56 41 VAL B O 1
ATOM 1318 N N . ALA B 1 42 ? -9.766 21.156 27.359 1 92 42 ALA B N 1
ATOM 1319 C CA . ALA B 1 42 ? -11.164 21.375 27.703 1 92 42 ALA B CA 1
ATOM 1320 C C . ALA B 1 42 ? -12.086 20.766 26.641 1 92 42 ALA B C 1
ATOM 1322 O O . ALA B 1 42 ? -13.102 20.156 26.969 1 92 42 ALA B O 1
ATOM 1323 N N . TYR B 1 43 ? -11.688 20.844 25.5 1 88.25 43 TYR B N 1
ATOM 1324 C CA . TYR B 1 43 ? -12.539 20.438 24.391 1 88.25 43 TYR B CA 1
ATOM 1325 C C . TYR B 1 43 ? -12.531 18.922 24.234 1 88.25 43 TYR B C 1
ATOM 1327 O O . TYR B 1 43 ? -13.578 18.297 24.047 1 88.25 43 TYR B O 1
ATOM 1335 N N . TYR B 1 44 ? -11.367 18.281 24.406 1 87.25 44 TYR B N 1
ATOM 1336 C CA . TYR B 1 44 ? -11.25 16.859 24.094 1 87.25 44 TYR B CA 1
ATOM 1337 C C . TYR B 1 44 ? -11.172 16.016 25.359 1 87.25 44 TYR B C 1
ATOM 1339 O O . TYR B 1 44 ? -11.211 14.789 25.297 1 87.25 44 TYR B O 1
ATOM 1347 N N . LYS B 1 45 ? -11.07 16.797 26.484 1 89 45 LYS B N 1
ATOM 1348 C CA . LYS B 1 45 ? -10.984 16.109 27.766 1 89 45 LYS B CA 1
ATOM 1349 C C . LYS B 1 45 ? -9.805 15.133 27.797 1 89 45 LYS B C 1
ATOM 1351 O O . LYS B 1 45 ? -9.969 13.969 28.156 1 89 45 LYS B O 1
ATOM 1356 N N . ILE B 1 46 ? -8.719 15.664 27.438 1 89.31 46 ILE B N 1
ATOM 1357 C CA . ILE B 1 46 ? -7.473 14.906 27.359 1 89.31 46 ILE B CA 1
ATOM 1358 C C . ILE B 1 46 ? -6.543 15.344 28.5 1 89.31 46 ILE B C 1
ATOM 1360 O O . ILE B 1 46 ? -6.641 16.469 28.984 1 89.31 46 ILE B O 1
ATOM 1364 N N . ASN B 1 47 ? -5.637 14.461 28.844 1 92.94 47 ASN B N 1
ATOM 1365 C CA . ASN B 1 47 ? -4.609 14.781 29.828 1 92.94 47 ASN B CA 1
ATOM 1366 C C . ASN B 1 47 ? -3.73 15.945 29.359 1 92.94 47 ASN B C 1
ATOM 1368 O O . ASN B 1 47 ? -3.195 15.922 28.25 1 92.94 47 ASN B O 1
ATOM 1372 N N . PRO B 1 48 ? -3.609 16.984 30.203 1 95.06 48 PRO B N 1
ATOM 1373 C CA . PRO B 1 48 ? -2.83 18.156 29.812 1 95.06 48 PRO B CA 1
ATOM 1374 C C . PRO B 1 48 ? -1.407 17.812 29.391 1 95.06 48 PRO B C 1
ATOM 1376 O O . PRO B 1 48 ? -0.878 18.406 28.453 1 95.06 48 PRO B O 1
ATOM 1379 N N . SER B 1 49 ? -0.834 16.875 30.078 1 96.31 49 SER B N 1
ATOM 1380 C CA . SER B 1 49 ? 0.54 16.516 29.75 1 96.31 49 SER B CA 1
ATOM 1381 C C . SER B 1 49 ? 0.638 15.945 28.328 1 96.31 49 SER B C 1
ATOM 1383 O O . SER B 1 49 ? 1.641 16.156 27.641 1 96.31 49 SER B O 1
ATOM 1385 N N . THR B 1 50 ? -0.357 15.18 27.906 1 95.31 50 THR B N 1
ATOM 1386 C CA . THR B 1 50 ? -0.409 14.586 26.578 1 95.31 50 THR B CA 1
ATOM 1387 C C . THR B 1 50 ? -0.58 15.664 25.5 1 95.31 50 THR B C 1
ATOM 1389 O O . THR B 1 50 ? 0.067 15.617 24.453 1 95.31 50 THR B O 1
ATOM 1392 N N . VAL B 1 51 ? -1.441 16.625 25.859 1 95.19 51 VAL B N 1
ATOM 1393 C CA . VAL B 1 51 ? -1.67 17.719 24.938 1 95.19 51 VAL B CA 1
ATOM 1394 C C . VAL B 1 51 ? -0.384 18.531 24.766 1 95.19 51 VAL B C 1
AT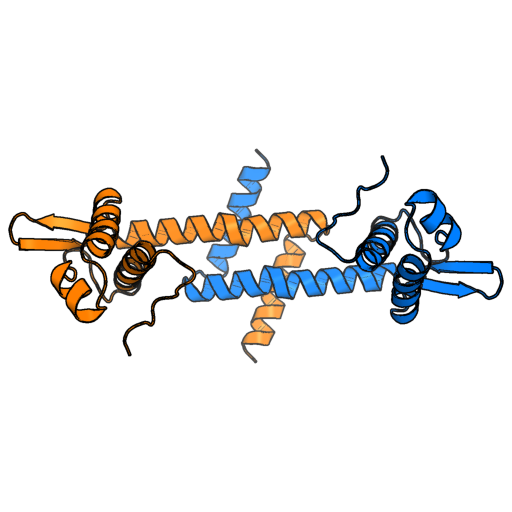OM 1396 O O . VAL B 1 51 ? 0.011 18.844 23.641 1 95.19 51 VAL B O 1
ATOM 1399 N N . LEU B 1 52 ? 0.239 18.781 25.844 1 95.38 52 LEU B N 1
ATOM 1400 C CA . LEU B 1 52 ? 1.479 19.562 25.828 1 95.38 52 LEU B CA 1
ATOM 1401 C C . LEU B 1 52 ? 2.549 18.844 25.016 1 95.38 52 LEU B C 1
ATOM 1403 O O . LEU B 1 52 ? 3.299 19.484 24.266 1 95.38 52 LEU B O 1
ATOM 1407 N N . LYS B 1 53 ? 2.604 17.531 25.172 1 96.81 53 LYS B N 1
ATOM 1408 C CA . LYS B 1 53 ? 3.549 16.734 24.375 1 96.81 53 LYS B CA 1
ATOM 1409 C C . LYS B 1 53 ? 3.336 16.953 22.891 1 96.81 53 LYS B C 1
ATOM 1411 O O . LYS B 1 53 ? 4.293 17.172 22.141 1 96.81 53 LYS B O 1
ATOM 1416 N N . GLY B 1 54 ? 2.107 16.922 22.438 1 97 54 GLY B N 1
ATOM 1417 C CA . GLY B 1 54 ? 1.784 17.156 21.031 1 97 54 GLY B CA 1
ATOM 1418 C C . GLY B 1 54 ? 2.117 18.562 20.562 1 97 54 GLY B C 1
ATOM 1419 O O . GLY B 1 54 ? 2.693 18.734 19.484 1 97 54 GLY B O 1
ATOM 1420 N N . MET B 1 55 ? 1.799 19.531 21.359 1 96.5 55 MET B N 1
ATOM 1421 C CA . MET B 1 55 ? 2.068 20.938 21.031 1 96.5 55 MET B CA 1
ATOM 1422 C C . MET B 1 55 ? 3.568 21.188 20.938 1 96.5 55 MET B C 1
ATOM 1424 O O . MET B 1 55 ? 4.035 21.875 20.016 1 96.5 55 MET B O 1
ATOM 1428 N N . ASN B 1 56 ? 4.285 20.609 21.859 1 96.81 56 ASN B N 1
ATOM 1429 C CA . ASN B 1 56 ? 5.734 20.766 21.875 1 96.81 56 ASN B CA 1
ATOM 1430 C C . ASN B 1 56 ? 6.383 20.125 20.656 1 96.81 56 ASN B C 1
ATOM 1432 O O . ASN B 1 56 ? 7.352 20.641 20.109 1 96.81 56 ASN B O 1
ATOM 1436 N N . GLN B 1 57 ? 5.871 18.969 20.297 1 97.81 57 GLN B N 1
ATOM 1437 C CA . GLN B 1 57 ? 6.387 18.312 19.109 1 97.81 57 GLN B CA 1
ATOM 1438 C C . GLN B 1 57 ? 6.23 19.219 17.875 1 97.81 57 GLN B C 1
ATOM 1440 O O . GLN B 1 57 ? 7.137 19.297 17.047 1 97.81 57 GLN B O 1
ATOM 1445 N N . LEU B 1 58 ? 5.121 19.891 17.734 1 98.31 58 LEU B N 1
ATOM 1446 C CA . LEU B 1 58 ? 4.867 20.797 16.625 1 98.31 58 LEU B CA 1
ATOM 1447 C C . LEU B 1 58 ? 5.816 21.984 16.641 1 98.31 58 LEU B C 1
ATOM 1449 O O . LEU B 1 58 ? 6.234 22.469 15.602 1 98.31 58 LEU B O 1
ATOM 1453 N N . VAL B 1 59 ? 6.156 22.438 17.828 1 97.69 59 VAL B N 1
ATOM 1454 C CA . VAL B 1 59 ? 7.109 23.531 17.984 1 97.69 59 VAL B CA 1
ATOM 1455 C C . VAL B 1 59 ? 8.508 23.062 17.594 1 97.69 59 VAL B C 1
ATOM 1457 O O . VAL B 1 59 ? 9.203 23.734 16.828 1 97.69 59 VAL B O 1
ATOM 1460 N N . ASP B 1 60 ? 8.883 21.844 18.078 1 97.69 60 ASP B N 1
ATOM 1461 C CA . ASP B 1 60 ? 10.18 21.281 17.734 1 97.69 60 ASP B CA 1
ATOM 1462 C C . ASP B 1 60 ? 10.328 21.094 16.219 1 97.69 60 ASP B C 1
ATOM 1464 O O . ASP B 1 60 ? 11.414 21.281 15.68 1 97.69 60 ASP B O 1
ATOM 1468 N N . ASP B 1 61 ? 9.219 20.844 15.633 1 97.62 61 ASP B N 1
ATOM 1469 C CA . ASP B 1 61 ? 9.211 20.609 14.188 1 97.62 61 ASP B CA 1
ATOM 1470 C C . ASP B 1 61 ? 9.086 21.922 13.422 1 97.62 61 ASP B C 1
ATOM 1472 O O . ASP B 1 61 ? 9.016 21.922 12.188 1 97.62 61 ASP B O 1
ATOM 1476 N N . GLN B 1 62 ? 8.961 22.969 14.109 1 98.06 62 GLN B N 1
ATOM 1477 C CA . GLN B 1 62 ? 8.883 24.312 13.547 1 98.06 62 GLN B CA 1
ATOM 1478 C C . GLN B 1 62 ? 7.59 24.5 12.75 1 98.06 62 GLN B C 1
ATOM 1480 O O . GLN B 1 62 ? 7.582 25.188 11.727 1 98.06 62 GLN B O 1
ATOM 1485 N N . ILE B 1 63 ? 6.57 23.844 13.188 1 98.69 63 ILE B N 1
ATOM 1486 C CA . ILE B 1 63 ? 5.223 24 12.641 1 98.69 63 ILE B CA 1
ATOM 1487 C C . ILE B 1 63 ? 4.477 25.078 13.422 1 98.69 63 ILE B C 1
ATOM 1489 O O . ILE B 1 63 ? 3.75 25.891 12.836 1 98.69 63 ILE B O 1
ATOM 1493 N N . LEU B 1 64 ? 4.691 25.047 14.695 1 98.56 64 LEU B N 1
ATOM 1494 C CA . LEU B 1 64 ? 4.223 26.109 15.586 1 98.56 64 LEU B CA 1
ATOM 1495 C C . LEU B 1 64 ? 5.398 26.844 16.219 1 98.56 64 LEU B C 1
ATOM 1497 O O . LEU B 1 64 ? 6.531 26.359 16.172 1 98.56 64 LEU B O 1
ATOM 1501 N N . TYR B 1 65 ? 5.137 28 16.703 1 98.06 65 TYR B N 1
ATOM 1502 C CA . TYR B 1 65 ? 6.07 28.703 17.578 1 98.06 65 TYR B CA 1
ATOM 1503 C C . TYR B 1 65 ? 5.336 29.391 18.719 1 98.06 65 TYR B C 1
ATOM 1505 O O . TYR B 1 65 ? 4.156 29.719 18.594 1 98.06 65 TYR B O 1
ATOM 1513 N N . LYS B 1 66 ? 6.051 29.547 19.734 1 95.44 66 LYS B N 1
ATOM 1514 C CA . LYS B 1 66 ? 5.465 30.109 20.938 1 95.44 66 LYS B CA 1
ATOM 1515 C C . LYS B 1 66 ? 5.754 31.609 21.047 1 95.44 66 LYS B C 1
ATOM 1517 O O . LYS B 1 66 ? 6.875 32.031 20.781 1 95.44 66 LYS B O 1
ATOM 1522 N N . LYS B 1 67 ? 4.777 32.375 21.344 1 94.75 67 LYS B N 1
ATOM 1523 C CA . LYS B 1 67 ? 4.949 33.75 21.781 1 94.75 67 LYS B CA 1
ATOM 1524 C C . LYS B 1 67 ? 4.723 33.875 23.281 1 94.75 67 LYS B C 1
ATOM 1526 O O . LYS B 1 67 ? 3.605 33.719 23.766 1 94.75 67 LYS B O 1
ATOM 1531 N N . ARG B 1 68 ? 5.777 34.219 23.938 1 91.62 68 ARG B N 1
ATOM 1532 C CA . ARG B 1 68 ? 5.754 34.281 25.391 1 91.62 68 ARG B CA 1
ATOM 1533 C C . ARG B 1 68 ? 4.59 35.125 25.891 1 91.62 68 ARG B C 1
ATOM 1535 O O . ARG B 1 68 ? 4.41 36.25 25.469 1 91.62 68 ARG B O 1
ATOM 1542 N N . GLY B 1 69 ? 3.764 34.5 26.719 1 91.25 69 GLY B N 1
ATOM 1543 C CA . GLY B 1 69 ? 2.656 35.156 27.375 1 91.25 69 GLY B CA 1
ATOM 1544 C C . GLY B 1 69 ? 1.446 35.344 26.469 1 91.25 69 GLY B C 1
ATOM 1545 O O . GLY B 1 69 ? 0.431 35.906 26.875 1 91.25 69 GLY B O 1
ATOM 1546 N N . VAL B 1 70 ? 1.556 34.906 25.219 1 93.5 70 VAL B N 1
ATOM 1547 C CA . VAL B 1 70 ? 0.458 35.156 24.297 1 93.5 70 VAL B CA 1
ATOM 1548 C C . VAL B 1 70 ? -0.141 33.812 23.859 1 93.5 70 VAL B C 1
ATOM 1550 O O . VAL B 1 70 ? -1.352 33.594 23.953 1 93.5 70 VAL B O 1
ATOM 1553 N N . GLY B 1 71 ? 0.683 32.938 23.359 1 94.75 71 GLY B N 1
ATOM 1554 C CA . GLY B 1 71 ? 0.169 31.656 22.922 1 94.75 71 GLY B CA 1
ATOM 1555 C C . GLY B 1 71 ? 1.008 31.016 21.828 1 94.75 71 GLY B C 1
ATOM 1556 O O . GLY B 1 71 ? 2.211 31.266 21.734 1 94.75 71 GLY B O 1
ATOM 1557 N N . MET B 1 72 ? 0.384 30 21.172 1 96.56 72 MET B N 1
ATOM 1558 C CA . MET B 1 72 ? 1.035 29.281 20.078 1 96.56 72 MET B CA 1
ATOM 1559 C C . MET B 1 72 ? 0.528 29.766 18.734 1 96.56 72 MET B C 1
ATOM 1561 O O . MET B 1 72 ? -0.665 30.031 18.562 1 96.56 72 MET B O 1
ATOM 1565 N N . PHE B 1 73 ? 1.453 29.922 17.734 1 98.38 73 PHE B N 1
ATOM 1566 C CA . PHE B 1 73 ? 1.117 30.422 16.406 1 98.38 73 PHE B CA 1
ATOM 1567 C C . PHE B 1 73 ? 1.681 29.5 15.336 1 98.38 73 PHE B C 1
ATOM 1569 O O . PHE B 1 73 ? 2.693 28.828 15.547 1 98.38 73 PHE B O 1
ATOM 1576 N N . VAL B 1 74 ? 1.021 29.516 14.203 1 98.69 74 VAL B N 1
ATOM 1577 C CA . VAL B 1 74 ? 1.513 28.734 13.078 1 98.69 74 VAL B CA 1
ATOM 1578 C C . VAL B 1 74 ? 2.729 29.422 12.461 1 98.69 74 VAL B C 1
ATOM 1580 O O . VAL B 1 74 ? 2.693 30.625 12.172 1 98.69 74 VAL B O 1
ATOM 1583 N N . ALA B 1 75 ? 3.82 28.656 12.242 1 98.62 75 ALA B N 1
ATOM 1584 C CA . ALA B 1 75 ? 5.074 29.188 11.719 1 98.62 75 ALA B CA 1
ATOM 1585 C C . ALA B 1 75 ? 4.961 29.5 10.234 1 98.62 75 ALA B C 1
ATOM 1587 O O . ALA B 1 75 ? 4.191 28.859 9.516 1 98.62 75 ALA B O 1
ATOM 1588 N N . ASP B 1 76 ? 5.73 30.547 9.812 1 98.12 76 ASP B N 1
ATOM 1589 C CA . ASP B 1 76 ? 5.859 30.781 8.375 1 98.12 76 ASP B CA 1
ATOM 1590 C C . ASP B 1 76 ? 6.449 29.562 7.668 1 98.12 76 ASP B C 1
ATOM 1592 O O . ASP B 1 76 ? 7.43 28.984 8.133 1 98.12 76 ASP B O 1
ATOM 1596 N N . GLY B 1 77 ? 5.785 29.156 6.562 1 98 77 GLY B N 1
ATOM 1597 C CA . GLY B 1 77 ? 6.285 28.031 5.789 1 98 77 GLY B CA 1
ATOM 1598 C C . GLY B 1 77 ? 5.805 26.688 6.309 1 98 77 GLY B C 1
ATOM 1599 O O . GLY B 1 77 ? 6.105 25.656 5.727 1 98 77 GLY B O 1
ATOM 1600 N N . ALA B 1 78 ? 5.07 26.656 7.383 1 98.5 78 ALA B N 1
ATOM 1601 C CA . ALA B 1 78 ? 4.609 25.422 8.008 1 98.5 78 ALA B CA 1
ATOM 1602 C C . ALA B 1 78 ? 3.785 24.578 7.035 1 98.5 78 ALA B C 1
ATOM 1604 O O . ALA B 1 78 ? 3.98 23.375 6.93 1 98.5 78 ALA B O 1
ATOM 1605 N N . ARG B 1 79 ? 2.895 25.219 6.348 1 97.62 79 ARG B N 1
ATOM 1606 C CA . ARG B 1 79 ? 2.039 24.5 5.418 1 97.62 79 ARG B CA 1
ATOM 1607 C C . ARG B 1 79 ? 2.867 23.797 4.344 1 97.62 79 ARG B C 1
ATOM 1609 O O . ARG B 1 79 ? 2.656 22.609 4.062 1 97.62 79 ARG B O 1
ATOM 1616 N N . GLY B 1 80 ? 3.803 24.578 3.744 1 96.38 80 GLY B N 1
ATOM 1617 C CA . GLY B 1 80 ? 4.684 24 2.746 1 96.38 80 GLY B CA 1
ATOM 1618 C C . GLY B 1 80 ? 5.5 22.828 3.277 1 96.38 80 GLY B C 1
ATOM 1619 O O . GLY B 1 80 ? 5.652 21.812 2.6 1 96.38 80 GLY B O 1
ATOM 1620 N N . LYS B 1 81 ? 5.996 22.984 4.43 1 97.88 81 LYS B N 1
ATOM 1621 C CA . LYS B 1 81 ? 6.77 21.922 5.074 1 97.88 81 LYS B CA 1
ATOM 1622 C C . LYS B 1 81 ? 5.926 20.672 5.273 1 97.88 81 LYS B C 1
ATOM 1624 O O . LYS B 1 81 ? 6.387 19.562 4.996 1 97.88 81 LYS B O 1
ATOM 1629 N N . LEU B 1 82 ? 4.742 20.828 5.703 1 97.5 82 LEU B N 1
ATOM 1630 C CA . LEU B 1 82 ? 3.836 19.703 5.945 1 97.5 82 LEU B CA 1
ATOM 1631 C C . LEU B 1 82 ? 3.465 19.016 4.637 1 97.5 82 LEU B C 1
ATOM 1633 O O . LEU B 1 82 ? 3.439 17.781 4.562 1 97.5 82 LEU B O 1
ATOM 1637 N N . LEU B 1 83 ? 3.182 19.766 3.639 1 95.44 83 LEU B N 1
ATOM 1638 C CA . LEU B 1 83 ? 2.836 19.203 2.336 1 95.44 83 LEU B CA 1
ATOM 1639 C C . LEU B 1 83 ? 4.008 18.422 1.75 1 95.44 83 LEU B C 1
ATOM 1641 O O . LEU B 1 83 ? 3.82 17.344 1.183 1 95.44 83 LEU B O 1
ATOM 1645 N N . GLU B 1 84 ? 5.152 19.031 1.969 1 95.19 84 GLU B N 1
ATOM 1646 C CA . GLU B 1 84 ? 6.344 18.344 1.474 1 95.19 84 GLU B CA 1
ATOM 1647 C C . GLU B 1 84 ? 6.578 17.031 2.219 1 95.19 84 GLU B C 1
ATOM 1649 O O . GLU B 1 84 ? 6.941 16.031 1.611 1 95.19 84 GLU B O 1
ATOM 1654 N N . ALA B 1 85 ? 6.43 17.094 3.443 1 96.12 85 ALA B N 1
ATOM 1655 C CA . ALA B 1 85 ? 6.586 15.875 4.238 1 96.12 85 ALA B CA 1
ATOM 1656 C C . ALA B 1 85 ? 5.59 14.805 3.809 1 96.12 85 ALA B C 1
ATOM 1658 O O . ALA B 1 85 ? 5.945 13.625 3.695 1 96.12 85 ALA B O 1
ATOM 1659 N N . ARG B 1 86 ? 4.359 15.164 3.549 1 95.06 86 ARG B N 1
ATOM 1660 C CA . ARG B 1 86 ? 3.326 14.234 3.104 1 95.06 86 ARG B CA 1
ATOM 1661 C C . ARG B 1 86 ? 3.66 13.672 1.727 1 95.06 86 ARG B C 1
ATOM 1663 O O . ARG B 1 86 ? 3.449 12.484 1.471 1 95.06 86 ARG B O 1
ATOM 1670 N N . ARG B 1 87 ? 4.148 14.523 0.913 1 94.5 87 ARG B N 1
ATOM 1671 C CA . ARG B 1 87 ? 4.543 14.086 -0.424 1 94.5 87 ARG B CA 1
ATOM 1672 C C . ARG B 1 87 ? 5.68 13.07 -0.356 1 94.5 87 ARG B C 1
ATOM 1674 O O . ARG B 1 87 ? 5.668 12.07 -1.073 1 94.5 87 ARG B O 1
ATOM 1681 N N . GLN B 1 88 ? 6.617 13.352 0.466 1 95.12 88 GLN B N 1
ATOM 1682 C CA . GLN B 1 88 ? 7.75 12.453 0.614 1 95.12 88 GLN B CA 1
ATOM 1683 C C . GLN B 1 88 ? 7.309 11.094 1.159 1 95.12 88 GLN B C 1
ATOM 1685 O O . GLN B 1 88 ? 7.766 10.055 0.689 1 95.12 88 GLN B O 1
ATOM 1690 N N . THR B 1 89 ? 6.473 11.172 2.109 1 96.38 89 THR B N 1
ATOM 1691 C CA . THR B 1 89 ? 5.934 9.938 2.668 1 96.38 89 THR B CA 1
ATOM 1692 C C . THR B 1 89 ? 5.156 9.156 1.609 1 96.38 89 THR B C 1
ATOM 1694 O O . THR B 1 89 ? 5.312 7.941 1.486 1 96.38 89 THR B O 1
ATOM 1697 N N . PHE B 1 90 ? 4.328 9.852 0.836 1 97.69 90 PHE B N 1
ATOM 1698 C CA . PHE B 1 90 ? 3.568 9.242 -0.251 1 97.69 90 PHE B CA 1
ATOM 1699 C C . PHE B 1 90 ? 4.5 8.586 -1.261 1 97.69 90 PHE B C 1
ATOM 1701 O O . PHE B 1 90 ? 4.312 7.418 -1.616 1 97.69 90 PHE B O 1
ATOM 1708 N N . MET B 1 91 ? 5.477 9.203 -1.691 1 96.81 91 MET B N 1
ATOM 1709 C CA . MET B 1 91 ? 6.438 8.695 -2.668 1 96.81 91 MET B CA 1
ATOM 1710 C C . MET B 1 91 ? 7.105 7.422 -2.16 1 96.81 91 MET B C 1
ATOM 1712 O O . MET B 1 91 ? 7.145 6.41 -2.867 1 96.81 91 MET B O 1
ATOM 1716 N N . GLU B 1 92 ? 7.555 7.449 -0.956 1 95.81 92 GLU B N 1
ATOM 1717 C CA . GLU B 1 92 ? 8.312 6.324 -0.417 1 95.81 92 GLU B CA 1
ATOM 1718 C C . GLU B 1 92 ? 7.402 5.141 -0.1 1 95.81 92 GLU B C 1
ATOM 1720 O O . GLU B 1 92 ? 7.707 4.004 -0.461 1 95.81 92 GLU B O 1
ATOM 1725 N N . GLU B 1 93 ? 6.328 5.434 0.452 1 96.94 93 GLU B N 1
ATOM 1726 C CA . GLU B 1 93 ? 5.484 4.355 0.963 1 96.94 93 GLU B CA 1
ATOM 1727 C C . GLU B 1 93 ? 4.574 3.803 -0.128 1 96.94 93 GLU B C 1
ATOM 1729 O O . GLU B 1 93 ? 4.418 2.586 -0.255 1 96.94 93 GLU B O 1
ATOM 1734 N N . TYR B 1 94 ? 3.994 4.703 -0.877 1 97.5 94 TYR B N 1
ATOM 1735 C CA . TYR B 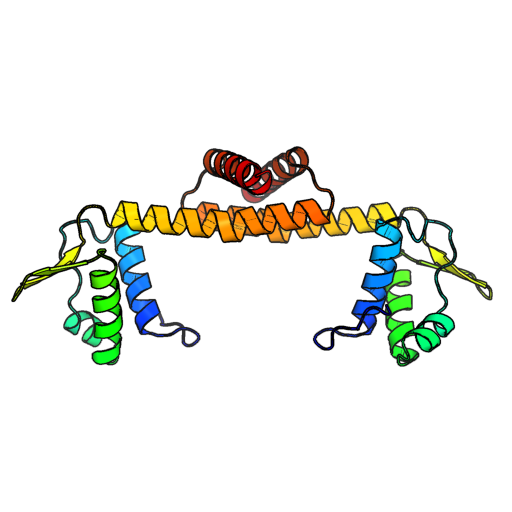1 94 ? 3.004 4.238 -1.844 1 97.5 94 TYR B CA 1
ATOM 1736 C C . TYR B 1 94 ? 3.646 3.98 -3.201 1 97.5 94 TYR B C 1
ATOM 1738 O O . TYR B 1 94 ? 3.498 2.895 -3.77 1 97.5 94 TYR B O 1
ATOM 1746 N N . ILE B 1 95 ? 4.391 4.887 -3.723 1 97.44 95 ILE B N 1
ATOM 1747 C CA . ILE B 1 95 ? 5.016 4.715 -5.031 1 97.44 95 ILE B CA 1
ATOM 1748 C C . ILE B 1 95 ? 6.133 3.678 -4.938 1 97.44 95 ILE B C 1
ATOM 1750 O O . ILE B 1 95 ? 6.223 2.775 -5.773 1 97.44 95 ILE B O 1
ATOM 1754 N N . GLY B 1 96 ? 6.969 3.838 -3.977 1 96.44 96 GLY B N 1
ATOM 1755 C CA . GLY B 1 96 ? 8.07 2.904 -3.807 1 96.44 96 GLY B CA 1
ATOM 1756 C C . GLY B 1 96 ? 7.617 1.463 -3.68 1 96.44 96 GLY B C 1
ATOM 1757 O O . GLY B 1 96 ? 8.164 0.574 -4.336 1 96.44 96 GLY B O 1
ATOM 1758 N N . SER B 1 97 ? 6.641 1.268 -2.787 1 96.44 97 SER B N 1
ATOM 1759 C CA . SER B 1 97 ? 6.113 -0.079 -2.59 1 96.44 97 SER B CA 1
ATOM 1760 C C . SER B 1 97 ? 5.473 -0.616 -3.865 1 96.44 97 SER B C 1
ATOM 1762 O O . SER B 1 97 ? 5.633 -1.793 -4.199 1 96.44 97 SER B O 1
ATOM 1764 N N . MET B 1 98 ? 4.75 0.245 -4.539 1 97.31 98 MET B N 1
ATOM 1765 C CA . MET B 1 98 ? 4.098 -0.142 -5.789 1 97.31 98 MET B CA 1
ATOM 1766 C C . MET B 1 98 ? 5.125 -0.532 -6.844 1 97.31 98 MET B C 1
ATOM 1768 O O . MET B 1 98 ? 4.992 -1.572 -7.492 1 97.31 98 MET B O 1
ATOM 1772 N N . LEU B 1 99 ? 6.164 0.202 -6.977 1 96.62 99 LEU B N 1
ATOM 1773 C CA . LEU B 1 99 ? 7.203 -0.079 -7.961 1 96.62 99 LEU B CA 1
ATOM 1774 C C . LEU B 1 99 ? 7.953 -1.36 -7.609 1 96.62 99 LEU B C 1
ATOM 1776 O O . LEU B 1 99 ? 8.305 -2.143 -8.492 1 96.62 99 LEU B O 1
ATOM 1780 N N . GLN B 1 100 ? 8.25 -1.549 -6.367 1 95.38 100 GLN B N 1
ATOM 1781 C CA . GLN B 1 100 ? 8.914 -2.771 -5.926 1 95.38 100 GLN B CA 1
ATOM 1782 C C . GLN B 1 100 ? 8.086 -4.004 -6.273 1 95.38 100 GLN B C 1
ATOM 1784 O O . GLN B 1 100 ? 8.609 -4.98 -6.809 1 95.38 100 GLN B O 1
ATOM 1789 N N . GLU B 1 101 ? 6.82 -3.957 -5.988 1 95.5 101 GLU B N 1
ATOM 1790 C CA . GLU B 1 101 ? 5.934 -5.078 -6.293 1 95.5 101 GLU B CA 1
ATOM 1791 C C . GLU B 1 101 ? 5.82 -5.305 -7.797 1 95.5 101 GLU B C 1
ATOM 1793 O O . GLU B 1 101 ? 5.809 -6.445 -8.258 1 95.5 101 GLU B O 1
ATOM 1798 N N . ALA B 1 102 ? 5.719 -4.246 -8.57 1 96.69 102 ALA B N 1
ATOM 1799 C CA . ALA B 1 102 ? 5.691 -4.344 -10.031 1 96.69 102 ALA B CA 1
ATOM 1800 C C . ALA B 1 102 ? 6.906 -5.102 -10.555 1 96.69 102 ALA B C 1
ATOM 1802 O O . ALA B 1 102 ? 6.785 -5.938 -11.453 1 96.69 102 ALA B O 1
ATOM 1803 N N . GLY B 1 103 ? 8.094 -4.723 -9.992 1 93.25 103 GLY B N 1
ATOM 1804 C CA . GLY B 1 103 ? 9.312 -5.422 -10.359 1 93.25 103 GLY B CA 1
ATOM 1805 C C . GLY B 1 103 ? 9.25 -6.914 -10.094 1 93.25 103 GLY B C 1
ATOM 1806 O O . GLY B 1 103 ? 9.633 -7.719 -10.945 1 93.25 103 GLY B O 1
ATOM 1807 N N . ARG B 1 104 ? 8.758 -7.25 -9 1 89.88 104 ARG B N 1
ATOM 1808 C CA . ARG B 1 104 ? 8.641 -8.656 -8.625 1 89.88 104 ARG B CA 1
ATOM 1809 C C . ARG B 1 104 ? 7.727 -9.398 -9.594 1 89.88 104 ARG B C 1
ATOM 1811 O O . ARG B 1 104 ? 7.969 -10.562 -9.914 1 89.88 104 ARG B O 1
ATOM 1818 N N . LEU B 1 105 ? 6.699 -8.703 -10.125 1 92.25 105 LEU B N 1
ATOM 1819 C CA . LEU B 1 105 ? 5.684 -9.328 -10.961 1 92.25 105 LEU B CA 1
ATOM 1820 C C . LEU B 1 105 ? 6.035 -9.188 -12.438 1 92.25 105 LEU B C 1
ATOM 1822 O O . LEU B 1 105 ? 5.348 -9.734 -13.297 1 92.25 105 LEU B O 1
ATOM 1826 N N . GLY B 1 106 ? 7.137 -8.469 -12.672 1 92.75 106 GLY B N 1
ATOM 1827 C CA . GLY B 1 106 ? 7.5 -8.227 -14.055 1 92.75 106 GLY B CA 1
ATOM 1828 C C . GLY B 1 106 ? 6.562 -7.266 -14.766 1 92.75 106 GLY B C 1
ATOM 1829 O O . GLY B 1 106 ? 6.32 -7.398 -15.961 1 92.75 106 GLY B O 1
ATOM 1830 N N . ILE B 1 107 ? 6.02 -6.383 -14.086 1 95.12 107 ILE B N 1
ATOM 1831 C CA . ILE B 1 107 ? 5.113 -5.379 -14.633 1 95.12 107 ILE B CA 1
ATOM 1832 C C . ILE B 1 107 ? 5.902 -4.141 -15.047 1 95.12 107 ILE B C 1
ATOM 1834 O O . ILE B 1 107 ? 6.633 -3.564 -14.234 1 95.12 107 ILE B O 1
ATOM 1838 N N . SER B 1 108 ? 5.691 -3.66 -16.234 1 94.94 108 SER B N 1
ATOM 1839 C CA . SER B 1 108 ? 6.441 -2.527 -16.766 1 94.94 108 SER B CA 1
ATOM 1840 C C . SER B 1 108 ? 5.797 -1.203 -16.359 1 94.94 108 SER B C 1
ATOM 1842 O O . SER B 1 108 ? 4.641 -1.171 -15.945 1 94.94 108 SER B O 1
ATOM 1844 N N . THR B 1 109 ? 6.547 -0.144 -16.547 1 95.31 109 THR B N 1
ATOM 1845 C CA . THR B 1 109 ? 6.02 1.196 -16.312 1 95.31 109 THR B CA 1
ATOM 1846 C C . THR B 1 109 ? 4.852 1.489 -17.25 1 95.31 109 THR B C 1
ATOM 1848 O O . THR B 1 109 ? 3.859 2.1 -16.844 1 95.31 109 THR B O 1
ATOM 1851 N N . ASP B 1 110 ? 4.969 1.029 -18.438 1 95.69 110 ASP B N 1
ATOM 1852 C CA . ASP B 1 110 ? 3.883 1.205 -19.406 1 95.69 110 ASP B CA 1
ATOM 1853 C C . ASP B 1 110 ? 2.617 0.49 -18.938 1 95.69 110 ASP B C 1
ATOM 1855 O O . ASP B 1 110 ? 1.512 1.02 -19.078 1 95.69 110 ASP B O 1
ATOM 1859 N N . ASP B 1 111 ? 2.807 -0.644 -18.406 1 95.62 111 ASP B N 1
ATOM 1860 C CA . ASP B 1 111 ? 1.677 -1.394 -17.859 1 95.62 111 ASP B CA 1
ATOM 1861 C C . ASP B 1 111 ? 1.021 -0.641 -16.703 1 95.62 111 ASP B C 1
ATOM 1863 O O . ASP B 1 111 ? -0.207 -0.595 -16.609 1 95.62 111 ASP B O 1
ATOM 1867 N N . ILE B 1 112 ? 1.813 -0.073 -15.891 1 97.25 112 ILE B N 1
ATOM 1868 C CA . ILE B 1 112 ? 1.32 0.678 -14.742 1 97.25 112 ILE B CA 1
ATOM 1869 C C . ILE B 1 112 ? 0.466 1.85 -15.219 1 97.25 112 ILE B C 1
ATOM 1871 O O . ILE B 1 112 ? -0.623 2.088 -14.688 1 97.25 112 ILE B O 1
ATOM 1875 N N . TYR B 1 113 ? 0.976 2.539 -16.219 1 95.69 113 TYR B N 1
ATOM 1876 C CA . TYR B 1 113 ? 0.236 3.68 -16.75 1 95.69 113 TYR B CA 1
ATOM 1877 C C . TYR B 1 113 ? -1.128 3.248 -17.281 1 95.69 113 TYR B C 1
ATOM 1879 O O . TYR B 1 113 ? -2.139 3.906 -17.016 1 95.69 113 TYR B O 1
ATOM 1887 N N . LYS B 1 114 ? -1.188 2.16 -17.922 1 95.88 114 LYS B N 1
ATOM 1888 C CA . LYS B 1 114 ? -2.438 1.638 -18.469 1 95.88 114 LYS B CA 1
ATOM 1889 C C . LYS B 1 114 ? -3.408 1.258 -17.359 1 95.88 114 LYS B C 1
ATOM 1891 O O . LYS B 1 114 ? -4.605 1.533 -17.453 1 95.88 114 LYS B O 1
ATOM 1896 N N . MET B 1 115 ? -2.844 0.678 -16.375 1 96.31 115 MET B N 1
ATOM 1897 C CA . MET B 1 115 ? -3.674 0.265 -15.242 1 96.31 115 MET B CA 1
ATOM 1898 C C . MET B 1 115 ? -4.246 1.478 -14.516 1 96.31 115 MET B C 1
ATOM 1900 O O . MET B 1 115 ? -5.402 1.459 -14.086 1 96.31 115 MET B O 1
ATOM 1904 N N . MET B 1 116 ? -3.391 2.49 -14.328 1 96.81 116 MET B N 1
ATOM 1905 C CA . MET B 1 116 ? -3.869 3.721 -13.703 1 96.81 116 MET B CA 1
ATOM 1906 C C . MET B 1 116 ? -5.023 4.324 -14.5 1 96.81 116 MET B C 1
ATOM 1908 O O . MET B 1 116 ? -6.012 4.773 -13.922 1 96.81 116 MET B O 1
ATOM 1912 N N . GLU B 1 117 ? -4.895 4.336 -15.852 1 94.62 117 GLU B N 1
ATOM 1913 C CA . GLU B 1 117 ? -5.945 4.855 -16.719 1 94.62 117 GLU B CA 1
ATOM 1914 C C . GLU B 1 117 ? -7.227 4.031 -16.594 1 94.62 117 GLU B C 1
ATOM 1916 O O . GLU B 1 117 ? -8.328 4.59 -16.547 1 94.62 117 GLU B O 1
ATOM 1921 N N . GLU B 1 118 ? -7.113 2.793 -16.562 1 93.5 118 GLU B N 1
ATOM 1922 C CA . GLU B 1 118 ? -8.258 1.898 -16.422 1 93.5 118 GLU B CA 1
ATOM 1923 C C . GLU B 1 118 ? -8.992 2.143 -15.094 1 93.5 118 GLU B C 1
ATOM 1925 O O . GLU B 1 118 ? -10.219 2.188 -15.062 1 93.5 118 GLU B O 1
ATOM 1930 N N . MET B 1 119 ? -8.195 2.279 -14.062 1 93.38 119 MET B N 1
ATOM 1931 C CA . MET B 1 119 ? -8.781 2.496 -12.75 1 93.38 119 MET B CA 1
ATOM 1932 C C . MET B 1 119 ? -9.516 3.832 -12.688 1 93.38 119 MET B C 1
ATOM 1934 O O . MET B 1 119 ? -10.57 3.938 -12.07 1 93.38 119 MET B O 1
ATOM 1938 N N . LYS B 1 120 ? -8.969 4.875 -13.32 1 89.25 120 LYS B N 1
ATOM 1939 C CA . LYS B 1 120 ? -9.617 6.184 -13.344 1 89.25 120 LYS B CA 1
ATOM 1940 C C . LYS B 1 120 ? -10.945 6.129 -14.094 1 89.25 120 LYS B C 1
ATOM 1942 O O . LYS B 1 120 ? -11.922 6.773 -13.703 1 89.25 120 LYS B O 1
ATOM 1947 N N . ARG B 1 121 ? -11 5.355 -15.109 1 87.5 121 ARG B N 1
ATOM 1948 C CA . ARG B 1 121 ? -12.211 5.199 -15.898 1 87.5 121 ARG B CA 1
ATOM 1949 C C . ARG B 1 121 ? -13.305 4.492 -15.102 1 87.5 121 ARG B C 1
ATOM 1951 O O . ARG B 1 121 ? -14.477 4.859 -15.188 1 87.5 121 ARG B O 1
ATOM 1958 N N . ARG B 1 122 ? -12.93 3.621 -14.273 1 83.44 122 ARG B N 1
ATOM 1959 C CA . ARG B 1 122 ? -13.859 2.875 -13.438 1 83.44 122 ARG B CA 1
ATOM 1960 C C . ARG B 1 122 ? -14.414 3.75 -12.32 1 83.44 122 ARG B C 1
ATOM 1962 O O . ARG B 1 122 ? -15.562 3.586 -11.906 1 83.44 122 ARG B O 1
ATOM 1969 N N . GLY B 1 123 ? -13.523 4.484 -11.703 1 75.06 123 GLY B N 1
ATOM 1970 C CA . GLY B 1 123 ? -13.938 5.375 -10.633 1 75.06 123 GLY B CA 1
ATOM 1971 C C . GLY B 1 123 ? -14.789 6.535 -11.117 1 75.06 123 GLY B C 1
ATOM 1972 O O . GLY B 1 123 ? -15.484 7.176 -10.328 1 75.06 123 GLY B O 1
ATOM 1973 N N . GLU B 1 124 ? -14.578 7.02 -12.367 1 67.56 124 GLU B N 1
ATOM 1974 C CA . GLU B 1 124 ? -15.414 8.07 -12.938 1 67.56 124 GLU B CA 1
ATOM 1975 C C . GLU B 1 124 ? -16.797 7.539 -13.305 1 67.56 124 GLU B C 1
ATOM 1977 O O . GLU B 1 124 ? -17.719 8.32 -13.555 1 67.56 124 GLU B O 1
ATOM 1982 N N . ARG B 1 125 ? -17 6.188 -13.352 1 49.38 125 ARG B N 1
ATOM 1983 C CA . ARG B 1 125 ? -18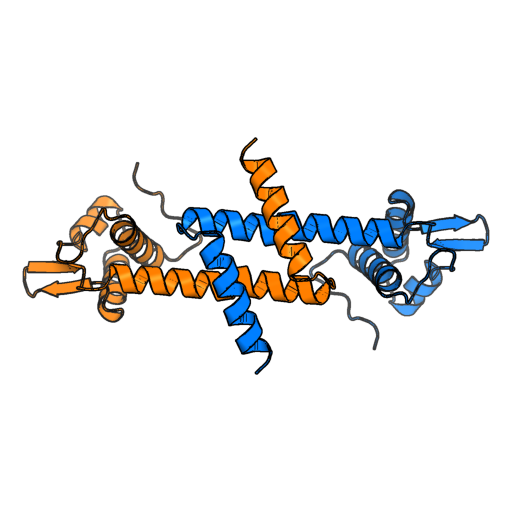.344 5.668 -13.57 1 49.38 125 ARG B CA 1
ATOM 1984 C C . ARG B 1 125 ? -19.078 5.484 -12.242 1 49.38 125 ARG B C 1
ATOM 1986 O O . ARG B 1 125 ? -18.453 5.266 -11.203 1 49.38 125 ARG B O 1
#

Secondary structure (DSSP, 8-state):
------TTS-HHHHHHHHHHHHHHTTSS-TTSBPPPHHHHHHHHT--HHHHHHHHHHHHHTTSEEEETTTEEEEPTTHHHHHHHHHHHHHIIIIIHHHHHHHHHHT--HHHHHHHHHHHHHHHH-/------TTS-HHHHHHHHHHHHHHTTSS-TTPBPPPHHHHHHHHT--HHHHHHHHHHHHHTTSEEEETTTEEEEPTTHHHHHHHHHHHHHIIIIIHHHHHHHHHHT--HHHHHHHHHHHHHHHH-

pLDDT: mean 92.59, std 9.85, range [35.44, 98.69]

InterPro domains:
  IPR000524 Transcription regulator HTH, GntR [PF00392] (13-74)
  IPR000524 Transcription regulator HTH, GntR [PS50949] (9-77)
  IPR000524 Transcription regulator HTH, GntR [SM00345] (15-74)
  IPR000524 Transcription regulator HTH, GntR [cd07377] (10-75)
  IPR036388 Winged helix-like DNA-binding domain superfamily [G3DSA:1.10.10.10] (1-75)
  IPR036390 Winged helix DNA-binding domain superfamily [SSF46785] (5-78)

Radius of gyration: 26.19 Å; Cα contacts (8 Å, |Δi|>4): 252; chains: 2; bounding box: 41×78×50 Å

Organism: NCBI:txid342944

Foldseek 3Di:
DPPDDDPVDQPLVVLLVVVLCCDLVVVADAFDFDDALVRCCVVVVDDSVSPVVSLVVCVVVQQWHDDPPPHIGGHVCNNVVSVVVVVVCCCCPPVVVVVVVCVVVVHDPVNVVVVVVVVVVVVVD/DPPDDDPVDQPLVVLLVVVLCCDLVVVADAFDFDDALVRCCVVVVDDSVSPVSSLVVCVVVQQWHDDPPPHIGGHVCNNVVSVVVVVVCCCCPPVVVVVVVCVVVVHDPVNVVVVVVVVVVVVVD